Protein AF-A0A9W8HWM0-F1 (afdb_monomer_lite)

Radius of gyration: 29.14 Å; chains: 1; bounding box: 60×91×66 Å

pLDDT: mean 81.17, std 22.19, range [28.78, 98.25]

Foldseek 3Di:
DDDDDDDDDDDDDDDDDDDDDDDDDDDDDDDDDPPPPPDPPPDDDDPDLVSLCVPPVPDPVNVVVVLVVQLQDQPQEDCSVQLVVQVVQQPPDPVSPLAFQLWGDDDPDPDDDTDLNHDAHSLSSVVSNVQSLQQVQDDDDPPDPRLCCVQQEDECPDQDDLVDQKHKYFNDRNQTAIWMQGSRDIGGDDGGDCRSVVNLLVVQVSCCVPVVQDDDPDRCCDPSNNSCVVVVD

Organism: NCBI:txid2761395

Structure (mmCIF, N/CA/C/O backbone):
data_AF-A0A9W8HWM0-F1
#
_entry.id   AF-A0A9W8HWM0-F1
#
loop_
_atom_site.group_PDB
_atom_site.id
_atom_site.type_symbol
_atom_site.label_atom_id
_atom_site.label_alt_id
_atom_site.label_comp_id
_atom_site.label_asym_id
_atom_site.label_entity_id
_atom_site.label_seq_id
_atom_site.pdbx_PDB_ins_code
_atom_site.Cartn_x
_atom_site.Cartn_y
_atom_site.Cartn_z
_atom_site.occupancy
_atom_site.B_iso_or_equiv
_atom_site.auth_seq_id
_atom_site.auth_comp_id
_atom_site.auth_asym_id
_atom_site.auth_atom_id
_atom_site.pdbx_PDB_model_num
ATOM 1 N N . ALA A 1 1 ? 39.650 31.865 -40.581 1.00 37.38 1 ALA A N 1
ATOM 2 C CA . ALA A 1 1 ? 40.196 33.165 -40.160 1.00 37.38 1 ALA A CA 1
ATOM 3 C C . ALA A 1 1 ? 39.043 34.154 -40.033 1.00 37.38 1 ALA A C 1
ATOM 5 O O . ALA A 1 1 ? 38.271 34.252 -40.970 1.00 37.38 1 ALA A O 1
ATOM 6 N N . ALA A 1 2 ? 38.944 34.783 -38.858 1.00 34.03 2 ALA A N 1
ATOM 7 C CA . ALA A 1 2 ? 38.431 36.128 -38.571 1.00 34.03 2 ALA A CA 1
ATOM 8 C C . ALA A 1 2 ? 37.012 36.587 -39.015 1.00 34.03 2 ALA A C 1
ATOM 10 O O . ALA A 1 2 ? 36.767 36.848 -40.183 1.00 34.03 2 ALA A O 1
ATOM 11 N N . LEU A 1 3 ? 36.172 36.783 -37.983 1.00 32.78 3 LEU A N 1
ATOM 12 C CA . LEU A 1 3 ? 35.500 38.032 -37.553 1.00 32.78 3 LEU A CA 1
ATOM 13 C C . LEU A 1 3 ? 34.380 38.727 -38.377 1.00 32.78 3 LEU A C 1
ATOM 15 O O . LEU A 1 3 ? 34.574 39.181 -39.493 1.00 32.78 3 LEU A O 1
ATOM 19 N N . GLU A 1 4 ? 33.288 38.957 -37.621 1.00 33.97 4 GLU A N 1
ATOM 20 C CA . GLU A 1 4 ? 32.493 40.197 -37.441 1.00 33.97 4 GLU A CA 1
ATOM 21 C C . GLU A 1 4 ? 31.265 40.558 -38.314 1.00 33.97 4 GLU A C 1
ATOM 23 O O . GLU A 1 4 ? 31.394 40.885 -39.482 1.00 33.97 4 GLU A O 1
ATOM 28 N N . GLN A 1 5 ? 30.092 40.570 -37.630 1.00 34.59 5 GLN A N 1
ATOM 29 C CA . GLN A 1 5 ? 29.078 41.654 -37.455 1.00 34.59 5 GLN A CA 1
ATOM 30 C C . GLN A 1 5 ? 28.514 42.383 -38.716 1.00 34.59 5 GLN A C 1
ATOM 32 O O . GLN A 1 5 ? 29.249 42.694 -39.631 1.00 34.59 5 GLN A O 1
ATOM 37 N N . ALA A 1 6 ? 27.240 42.797 -38.868 1.00 35.09 6 ALA A N 1
ATOM 38 C CA . ALA A 1 6 ? 26.121 43.104 -37.964 1.00 35.09 6 ALA A CA 1
ATOM 39 C C . ALA A 1 6 ? 24.768 43.261 -38.738 1.00 35.09 6 ALA A C 1
ATOM 41 O O . ALA A 1 6 ? 24.788 43.667 -39.895 1.00 35.09 6 ALA A O 1
ATOM 42 N N . LYS A 1 7 ? 23.637 43.149 -37.998 1.00 34.31 7 LYS A N 1
ATOM 43 C CA . LYS A 1 7 ? 22.312 43.851 -38.120 1.00 34.31 7 LYS A CA 1
ATOM 44 C C . LYS A 1 7 ? 21.369 43.489 -39.304 1.00 34.31 7 LYS A C 1
ATOM 46 O O . LYS A 1 7 ? 21.811 43.353 -40.428 1.00 34.31 7 LYS A O 1
ATOM 51 N N . SER A 1 8 ? 20.036 43.354 -39.148 1.00 33.34 8 SER A N 1
ATOM 52 C CA . SER A 1 8 ? 19.068 44.131 -38.336 1.00 33.34 8 SER A CA 1
ATOM 53 C C . SER A 1 8 ? 17.659 43.482 -38.170 1.00 33.34 8 SER A C 1
ATOM 55 O O . SER A 1 8 ? 17.266 42.668 -38.997 1.00 33.34 8 SER A O 1
ATOM 57 N N . GLY A 1 9 ? 16.904 43.951 -37.148 1.00 28.81 9 GLY A N 1
ATOM 58 C CA . GLY A 1 9 ? 15.419 43.988 -37.004 1.00 28.81 9 GLY A CA 1
ATOM 59 C C . GLY A 1 9 ? 14.754 42.818 -36.244 1.00 28.81 9 GLY A C 1
ATOM 60 O O . GLY A 1 9 ? 15.036 41.678 -36.562 1.00 28.81 9 GLY A O 1
ATOM 61 N N . GLN A 1 10 ? 13.853 42.970 -35.255 1.00 32.41 10 GLN A N 1
ATOM 62 C CA . GLN A 1 10 ? 13.020 44.102 -34.811 1.00 32.41 10 GLN A CA 1
ATOM 63 C C . GLN A 1 10 ? 12.425 43.857 -33.387 1.00 32.41 10 GLN A C 1
ATOM 65 O O . GLN A 1 10 ? 12.160 42.712 -33.044 1.00 32.41 10 GLN A O 1
ATOM 70 N N . GLN A 1 11 ? 12.120 44.962 -32.671 1.00 32.44 11 GLN A N 1
ATOM 71 C CA . GLN A 1 11 ? 11.098 45.178 -31.601 1.00 32.44 11 GLN A CA 1
ATOM 72 C C . GLN A 1 11 ? 11.275 44.492 -30.221 1.00 32.44 11 GLN A C 1
ATOM 74 O O . GLN A 1 11 ? 11.540 43.307 -30.137 1.00 32.44 11 GLN A O 1
ATOM 79 N N . GLY A 1 12 ? 11.092 45.137 -29.061 1.00 29.75 12 GLY A N 1
ATOM 80 C CA . GLY A 1 12 ? 10.733 46.510 -28.687 1.00 29.75 12 GLY A CA 1
ATOM 81 C C . GLY A 1 12 ? 10.830 46.648 -27.152 1.00 29.75 12 GLY A C 1
ATOM 82 O O . GLY A 1 12 ? 10.481 45.721 -26.424 1.00 29.75 12 GLY A O 1
ATOM 83 N N . VAL A 1 13 ? 11.363 47.773 -26.664 1.00 31.77 13 VAL A N 1
ATOM 84 C CA . VAL A 1 13 ? 11.680 48.055 -25.250 1.00 31.77 13 VAL A CA 1
ATOM 85 C C . VAL A 1 13 ? 11.094 49.415 -24.847 1.00 31.77 13 VAL A C 1
ATOM 87 O O . VAL A 1 13 ? 11.235 50.380 -25.588 1.00 31.77 13 VAL A O 1
ATOM 90 N N . PHE A 1 14 ? 10.451 49.417 -23.673 1.00 31.42 14 PHE A N 1
ATOM 91 C CA . PHE A 1 14 ? 10.253 50.454 -22.639 1.00 31.42 14 PHE A CA 1
ATOM 92 C C . PHE A 1 14 ? 10.209 51.969 -22.935 1.00 31.42 14 PHE A C 1
ATOM 94 O O . PHE A 1 14 ? 11.092 52.551 -23.555 1.00 31.42 14 PHE A O 1
ATOM 101 N N . GLY A 1 15 ? 9.291 52.610 -22.196 1.00 28.78 15 GLY A N 1
ATOM 102 C CA . GLY A 1 15 ? 9.353 53.982 -21.667 1.00 28.78 15 GLY A CA 1
ATOM 103 C C . GLY A 1 15 ? 7.944 54.595 -21.537 1.00 28.78 15 GLY A C 1
ATOM 104 O O . GLY A 1 15 ? 7.117 54.335 -22.395 1.00 28.78 15 GLY A O 1
ATOM 105 N N . SER A 1 16 ? 7.553 55.423 -20.560 1.00 29.00 16 SER A N 1
ATOM 106 C CA . SER A 1 16 ? 8.215 55.989 -19.383 1.00 29.00 16 SER A CA 1
ATOM 107 C C . SER A 1 16 ? 7.256 56.971 -18.636 1.00 29.00 16 SER A C 1
ATOM 109 O O . SER A 1 16 ? 6.269 57.408 -19.219 1.00 29.00 16 SER A O 1
ATOM 111 N N . PHE A 1 17 ? 7.652 57.373 -17.415 1.00 30.61 17 PHE A N 1
ATOM 112 C CA . PHE A 1 17 ? 7.464 58.665 -16.696 1.00 30.61 17 PHE A CA 1
ATOM 113 C C . PHE A 1 17 ? 6.202 59.060 -15.885 1.00 30.61 17 PHE A C 1
ATOM 115 O O . PHE A 1 17 ? 5.078 59.050 -16.370 1.00 30.61 17 PHE A O 1
ATOM 122 N N . GLY A 1 18 ? 6.499 59.630 -14.693 1.00 28.95 18 GLY A N 1
ATOM 123 C CA . GLY A 1 18 ? 5.784 60.736 -14.009 1.00 28.95 18 GLY A CA 1
ATOM 124 C C . GLY A 1 18 ? 5.291 60.389 -12.589 1.00 28.95 18 GLY A C 1
ATOM 125 O O . GLY A 1 18 ? 4.320 59.660 -12.482 1.00 28.95 18 GLY A O 1
ATOM 126 N N . ASN A 1 19 ? 5.959 60.684 -11.459 1.00 32.12 19 ASN A N 1
ATOM 127 C CA . ASN A 1 19 ? 6.419 61.933 -10.800 1.00 32.12 19 ASN A CA 1
ATOM 128 C C . ASN A 1 19 ? 5.369 62.644 -9.907 1.00 32.12 19 ASN A C 1
ATOM 130 O O . ASN A 1 19 ? 4.320 63.040 -10.402 1.00 32.12 19 ASN A O 1
ATOM 134 N N . THR A 1 20 ? 5.707 62.847 -8.619 1.00 32.62 20 THR A N 1
ATOM 135 C CA . THR A 1 20 ? 5.326 63.920 -7.642 1.00 32.62 20 THR A CA 1
ATOM 136 C C . THR A 1 20 ? 5.708 63.422 -6.229 1.00 32.62 20 THR A C 1
ATOM 138 O O . THR A 1 20 ? 5.493 62.251 -5.948 1.00 32.62 20 THR A O 1
ATOM 141 N N . GLY A 1 21 ? 6.281 64.132 -5.248 1.00 30.64 21 GLY A N 1
ATOM 142 C CA . GLY A 1 21 ? 6.750 65.505 -4.978 1.00 30.64 21 GLY A CA 1
ATOM 143 C C . GLY A 1 21 ? 6.967 65.581 -3.437 1.00 30.64 21 GLY A C 1
ATOM 144 O O . GLY A 1 21 ? 6.114 65.103 -2.705 1.00 30.64 21 GLY A O 1
ATOM 145 N N . PHE A 1 22 ? 8.185 65.822 -2.929 1.00 30.11 22 PHE A N 1
ATOM 146 C CA . PHE A 1 22 ? 8.734 67.065 -2.328 1.00 30.11 22 PHE A CA 1
ATOM 147 C C . PHE A 1 22 ? 8.434 67.367 -0.827 1.00 30.11 22 PHE A C 1
ATOM 149 O O . PHE A 1 22 ? 7.282 67.396 -0.415 1.00 30.11 22 PHE A O 1
ATOM 156 N N . GLY A 1 23 ? 9.501 67.712 -0.069 1.00 30.06 23 GLY A N 1
ATOM 157 C CA . GLY A 1 23 ? 9.531 68.353 1.275 1.00 30.06 23 GLY A CA 1
ATOM 158 C C . GLY A 1 23 ? 10.056 67.431 2.397 1.00 30.06 23 GLY A C 1
ATOM 159 O O . GLY A 1 23 ? 9.501 66.364 2.589 1.00 30.06 23 GLY A O 1
ATOM 160 N N . GLY A 1 24 ? 11.116 67.669 3.185 1.00 32.62 24 GLY A N 1
ATOM 161 C CA . GLY A 1 24 ? 11.879 68.865 3.561 1.00 32.62 24 GLY A CA 1
ATOM 162 C C . GLY A 1 24 ? 11.768 69.084 5.085 1.00 32.62 24 GLY A C 1
ATOM 163 O O . GLY A 1 24 ? 10.702 69.484 5.534 1.00 32.62 24 GLY A O 1
ATOM 164 N N . GLY A 1 25 ? 12.826 68.845 5.881 1.00 32.09 25 GLY A N 1
ATOM 165 C CA . GLY A 1 25 ? 12.860 69.265 7.298 1.00 32.09 25 GLY A CA 1
ATOM 166 C C . GLY A 1 25 ? 13.833 68.515 8.223 1.00 32.09 25 GLY A C 1
ATOM 167 O O . GLY A 1 25 ? 13.565 67.391 8.632 1.00 32.09 25 GLY A O 1
ATOM 168 N N . PHE A 1 26 ? 14.934 69.173 8.601 1.00 41.09 26 PHE A N 1
ATOM 169 C CA . PHE A 1 26 ? 15.742 68.859 9.789 1.00 41.09 26 PHE A CA 1
ATOM 170 C C . PHE A 1 26 ? 15.014 69.352 11.054 1.00 41.09 26 PHE A C 1
ATOM 172 O O . PHE A 1 26 ? 14.495 70.467 11.053 1.00 41.09 26 PHE A O 1
ATOM 179 N N . GLY A 1 27 ? 15.039 68.581 12.146 1.00 36.69 27 GLY A N 1
ATOM 180 C CA . GLY A 1 27 ? 14.543 69.035 13.449 1.00 36.69 27 GLY A CA 1
ATOM 181 C C . GLY A 1 27 ? 14.779 68.026 14.574 1.00 36.69 27 GLY A C 1
ATOM 182 O O . GLY A 1 27 ? 14.098 67.013 14.671 1.00 36.69 27 GLY A O 1
ATOM 183 N N . THR A 1 28 ? 15.744 68.317 15.442 1.00 43.62 28 THR A N 1
ATOM 184 C CA . THR A 1 28 ? 15.907 67.715 16.773 1.00 43.62 28 THR A CA 1
ATOM 185 C C . THR A 1 28 ? 14.828 68.239 17.723 1.00 43.62 28 THR A C 1
ATOM 187 O O . THR A 1 28 ? 14.725 69.456 17.853 1.00 43.62 28 THR A O 1
ATOM 190 N N . SER A 1 29 ? 14.099 67.383 18.449 1.00 36.31 29 SER A N 1
ATOM 191 C CA . SER A 1 29 ? 13.617 67.699 19.808 1.00 36.31 29 SER A CA 1
ATOM 192 C C . SER A 1 29 ? 13.005 66.484 20.515 1.00 36.31 29 SER A C 1
ATOM 194 O O . SER A 1 29 ? 12.453 65.581 19.896 1.00 36.31 29 SER A O 1
ATOM 196 N N . MET A 1 30 ? 13.158 66.510 21.835 1.00 38.41 30 MET A N 1
ATOM 197 C CA . MET A 1 30 ? 12.840 65.529 22.862 1.00 38.41 30 MET A CA 1
ATOM 198 C C . MET A 1 30 ? 11.358 65.152 23.008 1.00 38.41 30 MET A C 1
ATOM 200 O O . MET A 1 30 ? 10.469 65.967 22.796 1.00 38.41 30 MET A O 1
ATOM 204 N N . GLY A 1 31 ? 11.151 63.976 23.614 1.00 43.28 31 GLY A N 1
ATOM 205 C CA . GLY A 1 31 ? 10.140 63.808 24.662 1.00 43.28 31 GLY A CA 1
ATOM 206 C C . GLY A 1 31 ? 8.777 63.316 24.191 1.00 43.28 31 GLY A C 1
ATOM 207 O O . GLY A 1 31 ? 7.859 64.101 23.994 1.00 43.28 31 GLY A O 1
ATOM 208 N N . GLY A 1 32 ? 8.616 61.995 24.107 1.00 37.97 32 GLY A N 1
ATOM 209 C CA . GLY A 1 32 ? 7.317 61.358 23.915 1.00 37.97 32 GLY A CA 1
ATOM 210 C C . GLY A 1 32 ? 7.326 59.956 24.504 1.00 37.97 32 GLY A C 1
ATOM 211 O O . GLY A 1 32 ? 8.020 59.073 24.017 1.00 37.97 32 GLY A O 1
ATOM 212 N N . THR A 1 33 ? 6.590 59.786 25.593 1.00 42.91 33 THR A N 1
ATOM 213 C CA . THR A 1 33 ? 6.293 58.539 26.307 1.00 42.91 33 THR A CA 1
ATOM 214 C C . THR A 1 33 ? 6.082 57.334 25.386 1.00 42.91 33 THR A C 1
ATOM 216 O O . THR A 1 33 ? 5.149 57.312 24.585 1.00 42.91 33 THR A O 1
ATOM 219 N N . ASN A 1 34 ? 6.911 56.299 25.564 1.00 41.78 34 ASN A N 1
ATOM 220 C CA . ASN A 1 34 ? 6.729 54.979 24.961 1.00 41.78 34 ASN A CA 1
ATOM 221 C C . ASN A 1 34 ? 5.503 54.298 25.585 1.00 41.78 34 ASN A C 1
ATOM 223 O O . ASN A 1 34 ? 5.594 53.627 26.612 1.00 41.78 34 ASN A O 1
ATOM 227 N N . VAL A 1 35 ? 4.344 54.470 24.956 1.00 48.09 35 VAL A N 1
ATOM 228 C CA . VAL A 1 35 ? 3.188 53.607 25.193 1.00 48.09 35 VAL A CA 1
ATOM 229 C C . VAL A 1 35 ? 3.428 52.348 24.360 1.00 48.09 35 VAL A C 1
ATOM 231 O O . VAL A 1 35 ? 3.297 52.378 23.136 1.00 48.09 35 VAL A O 1
ATOM 234 N N . LEU A 1 36 ? 3.857 51.258 25.007 1.00 47.31 36 LEU A N 1
ATOM 235 C CA . LEU A 1 36 ? 4.006 49.943 24.376 1.00 47.31 36 LEU A CA 1
ATOM 236 C C . LEU A 1 36 ? 2.637 49.442 23.897 1.00 47.31 36 LEU A C 1
ATOM 238 O O . LEU A 1 36 ? 1.940 48.705 24.594 1.00 47.31 36 LEU A O 1
ATOM 242 N N . SER A 1 37 ? 2.267 49.820 22.679 1.00 52.12 37 SER A N 1
ATOM 243 C CA . SER A 1 37 ? 1.249 49.126 21.905 1.00 52.12 37 SER A CA 1
ATOM 244 C C . SER A 1 37 ? 1.840 47.788 21.457 1.00 52.12 37 SER A C 1
ATOM 246 O O . SER A 1 37 ? 2.541 47.686 20.454 1.00 52.12 37 SER A O 1
ATOM 248 N N . HIS A 1 38 ? 1.593 46.736 22.239 1.00 51.34 38 HIS A N 1
ATOM 249 C CA . HIS A 1 38 ? 1.779 45.372 21.758 1.00 51.34 38 HIS A CA 1
ATOM 250 C C . HIS A 1 38 ? 0.723 45.119 20.680 1.00 51.34 38 HIS A C 1
ATOM 252 O O . HIS A 1 38 ? -0.408 44.737 20.980 1.00 51.34 38 HIS A O 1
ATOM 258 N N . ALA A 1 39 ? 1.078 45.362 19.419 1.00 49.97 39 ALA A N 1
ATOM 259 C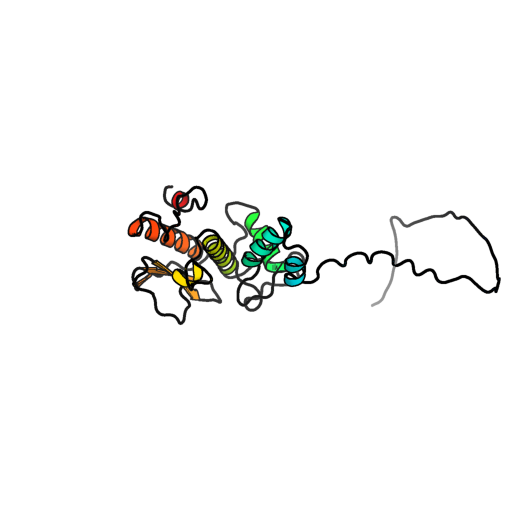 CA . ALA A 1 39 ? 0.333 44.798 18.306 1.00 49.97 39 ALA A CA 1
ATOM 260 C C . ALA A 1 39 ? 0.302 43.267 18.487 1.00 49.97 39 ALA A C 1
ATOM 262 O O . ALA A 1 39 ? 1.345 42.683 18.803 1.00 49.97 39 ALA A O 1
ATOM 263 N N . PRO A 1 40 ? -0.852 42.593 18.327 1.00 47.88 40 PRO A N 1
ATOM 264 C CA . PRO A 1 40 ? -0.886 41.140 18.370 1.00 47.88 40 PRO A CA 1
ATOM 265 C C . PRO A 1 40 ? 0.027 40.621 17.258 1.00 47.88 40 PRO A C 1
ATOM 267 O O . PRO A 1 40 ? -0.189 40.913 16.081 1.00 47.88 40 PRO A O 1
ATOM 270 N N . ALA A 1 41 ? 1.083 39.900 17.640 1.00 56.62 41 ALA A N 1
ATOM 271 C CA . ALA A 1 41 ? 2.001 39.294 16.691 1.00 56.62 41 ALA A CA 1
ATOM 272 C C . ALA A 1 41 ? 1.189 38.443 15.705 1.00 56.62 41 ALA A C 1
ATOM 274 O O . ALA A 1 41 ? 0.443 37.552 16.121 1.00 56.62 41 ALA A O 1
ATOM 275 N N . ALA A 1 42 ? 1.309 38.739 14.408 1.00 60.94 42 ALA A N 1
ATOM 276 C CA . ALA A 1 42 ? 0.727 37.915 13.359 1.00 60.94 42 ALA A CA 1
ATOM 277 C C . ALA A 1 42 ? 1.190 36.469 13.585 1.00 60.94 42 ALA A C 1
ATOM 279 O O . ALA A 1 42 ? 2.390 36.188 13.588 1.00 60.94 42 ALA A O 1
ATOM 280 N N . GLN A 1 43 ? 0.245 35.572 13.870 1.00 64.38 43 GLN A N 1
ATOM 281 C CA . GLN A 1 43 ? 0.556 34.189 14.218 1.00 64.38 43 GLN A CA 1
ATOM 282 C C . GLN A 1 43 ? 1.293 33.534 13.046 1.00 64.38 43 GLN A C 1
ATOM 284 O O . GLN A 1 43 ? 0.752 33.420 11.946 1.00 64.38 43 GLN A O 1
ATOM 289 N N . ALA A 1 44 ? 2.544 33.133 13.278 1.00 77.00 44 ALA A N 1
ATOM 290 C CA . ALA A 1 44 ? 3.370 32.503 12.260 1.00 77.00 44 ALA A CA 1
ATOM 291 C C . ALA A 1 44 ? 2.730 31.189 11.781 1.00 77.00 44 ALA A C 1
ATOM 293 O O . ALA A 1 44 ? 2.252 30.384 12.587 1.00 77.00 44 ALA A O 1
ATOM 294 N N . VAL A 1 45 ? 2.745 30.972 10.462 1.00 84.38 45 VAL A N 1
ATOM 295 C CA . VAL A 1 45 ? 2.284 29.729 9.829 1.00 84.38 45 VAL A CA 1
ATOM 296 C C . VAL A 1 45 ? 3.039 28.540 10.446 1.00 84.38 45 VAL A C 1
ATOM 298 O O . VAL A 1 45 ? 4.267 28.624 10.559 1.00 84.38 45 VAL A O 1
ATOM 301 N N . PRO A 1 46 ? 2.359 27.442 10.837 1.00 85.56 46 PRO A N 1
ATOM 302 C CA . PRO A 1 46 ? 3.019 26.262 11.390 1.00 85.56 46 PRO A CA 1
ATOM 303 C C . PRO A 1 46 ? 4.104 25.722 10.463 1.00 85.56 46 PRO A C 1
ATOM 305 O O . PRO A 1 46 ? 3.860 25.523 9.274 1.00 85.56 46 PRO A O 1
ATOM 308 N N . GLN A 1 47 ? 5.282 25.445 11.014 1.00 87.56 47 GLN A N 1
ATOM 309 C CA . GLN A 1 47 ? 6.429 24.931 10.264 1.00 87.56 47 GLN A CA 1
ATOM 310 C C . GLN A 1 47 ? 6.487 23.400 10.278 1.00 87.56 47 GLN A C 1
ATOM 312 O O . GLN A 1 47 ? 7.117 22.787 9.418 1.00 87.56 47 GLN A O 1
ATOM 317 N N . THR A 1 48 ? 5.813 22.761 11.240 1.00 90.81 48 THR A N 1
ATOM 318 C CA . THR A 1 48 ? 5.803 21.299 11.384 1.00 90.81 48 THR A CA 1
ATOM 319 C C . THR A 1 48 ? 4.390 20.732 11.491 1.00 90.81 48 THR A C 1
ATOM 321 O O . THR A 1 48 ? 3.450 21.404 11.919 1.00 90.81 48 THR A O 1
ATOM 324 N N . LEU A 1 49 ? 4.237 19.448 11.151 1.00 87.75 49 LEU A N 1
ATOM 325 C CA . LEU A 1 49 ? 2.976 18.722 11.345 1.00 87.75 49 LEU A CA 1
ATOM 326 C C . LEU A 1 49 ? 2.579 18.634 12.824 1.00 87.75 49 LEU A C 1
ATOM 328 O O . LEU A 1 49 ? 1.396 18.704 13.137 1.00 87.75 49 LEU A O 1
ATOM 332 N N . ALA A 1 50 ? 3.553 18.515 13.730 1.00 91.44 50 ALA A N 1
ATOM 333 C CA . ALA A 1 50 ? 3.306 18.467 15.171 1.00 91.44 50 ALA A CA 1
ATOM 334 C C . ALA A 1 50 ? 2.775 19.805 15.708 1.00 91.44 50 ALA A C 1
ATOM 336 O O . ALA A 1 50 ? 1.849 19.839 16.520 1.00 91.44 50 ALA A O 1
ATOM 337 N N . GLU A 1 51 ? 3.327 20.914 15.217 1.00 92.19 51 GLU A N 1
ATOM 338 C CA . GLU A 1 51 ? 2.864 22.263 15.538 1.00 92.19 51 GLU A CA 1
ATOM 339 C C . GLU A 1 51 ? 1.461 22.514 14.980 1.00 92.19 51 GLU A C 1
ATOM 341 O O . GLU A 1 51 ? 0.602 23.020 15.700 1.00 92.19 51 GLU A O 1
ATOM 346 N N . LEU A 1 52 ? 1.200 22.091 13.737 1.00 91.25 52 LEU A N 1
ATOM 347 C CA . LEU A 1 52 ? -0.130 22.154 13.134 1.00 91.25 52 LEU A CA 1
ATOM 348 C C . LEU A 1 52 ? -1.148 21.350 13.957 1.00 91.25 52 LEU A C 1
ATOM 350 O O . LEU A 1 52 ? -2.210 21.870 14.297 1.00 91.25 52 LEU A O 1
ATOM 354 N N . ALA A 1 53 ? -0.804 20.111 14.316 1.00 91.75 53 ALA A N 1
ATOM 355 C CA . ALA A 1 53 ? -1.660 19.230 15.101 1.00 91.75 53 ALA A CA 1
ATOM 356 C C . ALA A 1 53 ? -1.959 19.810 16.487 1.00 91.75 53 ALA A C 1
ATOM 358 O O . ALA A 1 53 ? -3.105 19.777 16.914 1.00 91.75 53 ALA A O 1
ATOM 359 N N . THR A 1 54 ? -0.960 20.378 17.165 1.00 92.00 54 THR A N 1
ATOM 360 C CA . THR A 1 54 ? -1.132 20.964 18.502 1.00 92.00 54 THR A CA 1
ATOM 361 C C . THR A 1 54 ? -1.951 22.254 18.457 1.00 92.00 54 THR A C 1
ATOM 363 O O . THR A 1 54 ? -2.883 22.420 19.239 1.00 92.00 54 THR A O 1
ATOM 366 N N . ARG A 1 55 ? -1.630 23.175 17.539 1.00 92.06 55 ARG A N 1
ATOM 367 C CA . ARG A 1 55 ? -2.262 24.505 17.494 1.00 92.06 55 ARG A CA 1
ATOM 368 C C . ARG A 1 55 ? -3.666 24.490 16.905 1.00 92.06 55 ARG A C 1
ATOM 370 O O . ARG A 1 55 ? -4.492 25.308 17.291 1.00 92.06 55 ARG A O 1
ATOM 377 N N . TYR A 1 56 ? -3.937 23.569 15.984 1.00 91.81 56 TYR A N 1
ATOM 378 C CA . TYR A 1 56 ? -5.176 23.547 15.209 1.00 91.81 56 TYR A CA 1
ATOM 379 C C . TYR A 1 56 ? -5.901 22.198 15.293 1.00 91.81 56 TYR A C 1
ATOM 381 O O . TYR A 1 56 ? -6.629 21.839 14.368 1.00 91.81 56 TYR A O 1
ATOM 389 N N . ALA A 1 57 ? -5.741 21.456 16.397 1.00 89.31 57 ALA A N 1
ATOM 390 C CA . ALA A 1 57 ? -6.332 20.126 16.613 1.00 89.31 57 ALA A CA 1
ATOM 391 C C . ALA A 1 57 ? -7.853 20.065 16.362 1.00 89.31 57 ALA A C 1
ATOM 393 O O . ALA A 1 57 ? -8.386 19.047 15.913 1.00 89.31 57 ALA A O 1
ATOM 394 N N . GLY A 1 58 ? -8.558 21.156 16.678 1.00 90.62 58 GLY A N 1
ATOM 395 C CA . GLY A 1 58 ? -10.010 21.256 16.542 1.00 90.62 58 GLY A CA 1
ATOM 396 C C . GLY A 1 58 ? -10.501 21.424 15.102 1.00 90.62 58 GLY A C 1
ATOM 397 O O . GLY A 1 58 ? -11.665 21.136 14.833 1.00 90.62 58 GLY A O 1
ATOM 398 N N . LEU A 1 59 ? -9.639 21.855 14.174 1.00 93.75 59 LEU A N 1
ATOM 399 C CA . LEU A 1 59 ? -10.045 22.132 12.797 1.00 93.75 59 LEU A CA 1
ATOM 400 C C . LEU A 1 59 ? -10.174 20.831 11.980 1.00 93.75 59 LEU A C 1
ATOM 402 O O . LEU A 1 59 ? -9.242 20.017 11.983 1.00 93.75 59 LEU A O 1
ATOM 406 N N . PRO A 1 60 ? -11.279 20.629 11.234 1.00 94.12 60 PRO A N 1
ATOM 407 C CA . PRO A 1 60 ? -11.446 19.470 10.352 1.00 94.12 60 PRO A CA 1
ATOM 408 C C . PRO A 1 60 ? -10.299 19.306 9.347 1.00 94.12 60 PRO A C 1
ATOM 410 O O . PRO A 1 60 ? -9.807 18.198 9.147 1.00 94.12 60 PRO A O 1
ATOM 413 N N . GLN A 1 61 ? -9.808 20.418 8.797 1.00 91.81 61 GLN A N 1
ATOM 414 C CA . GLN A 1 61 ? -8.711 20.451 7.829 1.00 91.81 61 GLN A CA 1
ATOM 415 C C . GLN A 1 61 ? -7.409 19.910 8.427 1.00 91.81 61 GLN A C 1
ATOM 417 O O . GLN A 1 61 ? -6.652 19.226 7.744 1.00 91.81 61 GLN A O 1
ATOM 422 N N . THR A 1 62 ? -7.147 20.170 9.712 1.00 93.62 62 THR A N 1
ATOM 423 C CA . THR A 1 62 ? -5.987 19.602 10.409 1.00 93.62 62 THR A CA 1
ATOM 424 C C . THR A 1 62 ? -6.117 18.089 10.496 1.00 93.62 62 THR A C 1
ATOM 426 O O . THR A 1 62 ? -5.172 17.375 10.176 1.00 93.62 62 THR A O 1
ATOM 429 N N . LYS A 1 63 ? -7.293 17.574 10.870 1.00 91.62 63 LYS A N 1
ATOM 430 C CA . LYS A 1 63 ? -7.531 16.125 10.964 1.00 91.62 63 LYS A CA 1
ATOM 431 C C . LYS A 1 63 ? -7.361 15.438 9.609 1.00 91.62 63 LYS A C 1
ATOM 433 O O . LYS A 1 63 ? -6.666 14.427 9.523 1.00 91.62 63 LYS A O 1
ATOM 438 N N . GLU A 1 64 ? -7.928 16.018 8.556 1.00 92.31 64 GLU A N 1
ATOM 439 C CA . GLU A 1 64 ? -7.786 15.529 7.184 1.00 92.31 64 GLU A CA 1
ATOM 440 C C . GLU A 1 64 ? -6.321 15.549 6.732 1.00 92.31 64 GLU A C 1
ATOM 442 O O . GLU A 1 64 ? -5.792 14.546 6.256 1.00 92.31 64 GLU A O 1
ATOM 447 N N . ARG A 1 65 ? -5.614 16.656 6.982 1.00 92.69 65 ARG A N 1
ATOM 448 C CA . ARG A 1 65 ? -4.186 16.786 6.689 1.00 92.69 65 ARG A CA 1
ATOM 449 C C . ARG A 1 65 ? -3.358 15.695 7.368 1.00 92.69 65 ARG A C 1
ATOM 451 O O . ARG A 1 65 ? -2.476 15.129 6.721 1.00 92.69 65 ARG A O 1
ATOM 458 N N . MET A 1 66 ? -3.635 15.400 8.639 1.00 92.44 66 MET A N 1
ATOM 459 C CA . MET A 1 66 ? -2.954 14.347 9.400 1.00 92.44 66 MET A CA 1
ATOM 460 C C . MET A 1 66 ? -3.270 12.946 8.859 1.00 92.44 66 MET A C 1
ATOM 462 O O . MET A 1 66 ? -2.390 12.087 8.846 1.00 92.44 66 MET A O 1
ATOM 466 N N . ALA A 1 67 ? -4.497 12.706 8.388 1.00 91.62 67 ALA A N 1
ATOM 467 C CA . ALA A 1 67 ? -4.863 11.450 7.737 1.00 91.62 67 ALA A CA 1
ATOM 468 C C . ALA A 1 67 ? -4.135 11.274 6.394 1.00 91.62 67 ALA A C 1
ATOM 470 O O . ALA A 1 67 ? -3.563 10.212 6.143 1.00 91.62 67 ALA A O 1
ATOM 471 N N . LEU A 1 68 ? -4.079 12.329 5.574 1.00 94.25 68 LEU A N 1
ATOM 472 C CA . LEU A 1 68 ? -3.374 12.335 4.289 1.00 94.25 68 LEU A CA 1
ATOM 473 C C . LEU A 1 68 ? -1.873 12.082 4.441 1.00 94.25 68 LEU A C 1
ATOM 475 O O . LEU A 1 68 ? -1.278 11.401 3.613 1.00 94.25 68 LEU A O 1
ATOM 479 N N . GLU A 1 69 ? -1.245 12.582 5.507 1.00 94.62 69 GLU A N 1
ATOM 480 C CA . GLU A 1 69 ? 0.185 12.349 5.736 1.00 94.62 69 GLU A CA 1
ATOM 481 C C . GLU A 1 69 ? 0.557 10.875 5.855 1.00 94.62 69 GLU A C 1
ATOM 483 O O . GLU A 1 69 ? 1.638 10.499 5.413 1.00 94.62 69 GLU A O 1
ATOM 488 N N . LYS A 1 70 ? -0.346 10.025 6.348 1.00 94.50 70 LYS A N 1
ATOM 489 C CA . LYS A 1 70 ? -0.107 8.576 6.403 1.00 94.50 70 LYS A CA 1
ATOM 490 C C . LYS A 1 70 ? 0.086 7.978 5.003 1.00 94.50 70 LYS A C 1
ATOM 492 O O . LYS A 1 70 ? 0.924 7.106 4.818 1.00 94.50 70 LYS A O 1
ATOM 497 N N . TYR A 1 71 ? -0.635 8.489 4.004 1.00 96.50 71 TYR A N 1
ATOM 498 C CA . TYR A 1 71 ? -0.492 8.060 2.608 1.00 96.50 71 TYR A CA 1
ATOM 499 C C . TYR A 1 71 ? 0.788 8.593 1.958 1.00 96.50 71 TYR A C 1
ATOM 501 O O . TYR A 1 71 ? 1.344 7.952 1.072 1.00 96.50 71 TYR A O 1
ATOM 509 N N . LEU A 1 72 ? 1.256 9.768 2.387 1.00 96.38 72 LEU A N 1
ATOM 510 C CA . LEU A 1 72 ? 2.412 10.447 1.793 1.00 96.38 72 LEU A CA 1
ATOM 511 C C . LEU A 1 72 ? 3.753 10.052 2.430 1.00 96.38 72 LEU A C 1
ATOM 513 O O . LEU A 1 72 ? 4.803 10.411 1.898 1.00 96.38 72 LEU A O 1
ATOM 517 N N . GLN A 1 73 ? 3.725 9.340 3.556 1.00 94.50 73 GLN A N 1
ATOM 518 C CA . GLN A 1 73 ? 4.905 8.872 4.279 1.00 94.50 73 GLN A CA 1
ATOM 519 C C . GLN A 1 73 ? 5.120 7.381 4.028 1.00 94.50 73 GLN A C 1
ATOM 521 O O . GLN A 1 73 ? 4.555 6.533 4.715 1.00 94.50 73 GLN A O 1
ATOM 526 N N . ILE A 1 74 ? 5.961 7.070 3.042 1.00 95.00 74 ILE A N 1
ATOM 527 C CA . ILE A 1 74 ? 6.331 5.689 2.722 1.00 95.00 74 ILE A CA 1
ATOM 528 C C . ILE A 1 74 ? 7.580 5.320 3.529 1.00 95.00 74 ILE A C 1
ATOM 530 O O . ILE A 1 74 ? 8.596 6.011 3.405 1.00 95.00 74 ILE A O 1
ATOM 534 N N . PRO A 1 75 ? 7.548 4.249 4.346 1.00 91.75 75 PRO A N 1
ATOM 535 C CA . PRO A 1 75 ? 8.705 3.829 5.128 1.00 91.75 75 PRO A CA 1
ATOM 536 C C . PRO A 1 75 ? 9.957 3.644 4.262 1.00 91.75 75 PRO A C 1
ATOM 538 O O . PRO A 1 75 ? 9.926 2.962 3.240 1.00 91.75 75 PRO A O 1
ATOM 541 N N . GLY A 1 76 ? 11.067 4.252 4.687 1.00 91.69 76 GLY A N 1
ATOM 542 C CA . GLY A 1 76 ? 12.342 4.212 3.965 1.00 91.69 76 GLY A CA 1
ATOM 543 C C . GLY A 1 76 ? 12.531 5.305 2.909 1.00 91.69 76 GLY A C 1
ATOM 544 O O . GLY A 1 76 ? 13.618 5.385 2.346 1.00 91.69 76 GLY A O 1
ATOM 545 N N . TYR A 1 77 ? 11.537 6.170 2.672 1.00 92.88 77 TYR A N 1
ATOM 546 C CA . TYR A 1 77 ? 11.625 7.249 1.686 1.00 92.88 77 TYR A CA 1
ATOM 547 C C . TYR A 1 77 ? 11.298 8.622 2.286 1.00 92.88 77 TYR A C 1
ATOM 549 O O . TYR A 1 77 ? 10.293 8.799 2.972 1.00 92.88 77 TYR A O 1
ATOM 557 N N . SER A 1 78 ? 12.114 9.624 1.947 1.00 91.81 78 SER A N 1
ATOM 558 C CA . SER A 1 78 ? 11.979 11.015 2.417 1.00 91.81 78 SER A CA 1
ATOM 559 C C . SER A 1 78 ? 11.693 11.989 1.264 1.00 91.81 78 SER A C 1
ATOM 561 O O . SER A 1 78 ? 12.226 13.093 1.215 1.00 91.81 78 SER A O 1
ATOM 563 N N . CYS A 1 79 ? 10.854 11.584 0.306 1.00 92.12 79 CYS A N 1
ATOM 564 C CA . CYS A 1 79 ? 10.629 12.292 -0.962 1.00 92.12 79 CYS A CA 1
ATOM 565 C C . CYS A 1 79 ? 9.161 12.726 -1.159 1.00 92.12 79 CYS A C 1
ATOM 567 O O . CYS A 1 79 ? 8.545 12.504 -2.202 1.00 92.12 79 CYS A O 1
ATOM 569 N N . ARG A 1 80 ? 8.573 13.396 -0.159 1.00 92.81 80 ARG A N 1
ATOM 570 C CA . ARG A 1 80 ? 7.144 13.779 -0.153 1.00 92.81 80 ARG A CA 1
ATOM 571 C C . ARG A 1 80 ? 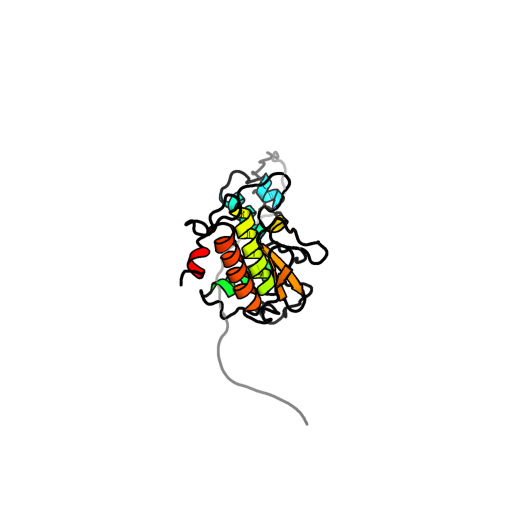6.682 14.511 -1.423 1.00 92.81 80 ARG A C 1
ATOM 573 O O . ARG A 1 80 ? 5.602 14.221 -1.932 1.00 92.81 80 ARG A O 1
ATOM 580 N N . LYS A 1 81 ? 7.474 15.461 -1.941 1.00 91.38 81 LYS A N 1
ATOM 581 C CA . LYS A 1 81 ? 7.132 16.229 -3.158 1.00 91.38 81 LYS A CA 1
ATOM 582 C C . LYS A 1 81 ? 6.967 15.310 -4.372 1.00 91.38 81 LYS A C 1
ATOM 584 O O . LYS A 1 81 ? 5.996 15.451 -5.111 1.00 91.38 81 LYS A O 1
ATOM 589 N N . TYR A 1 82 ? 7.885 14.358 -4.527 1.00 92.94 82 TYR A N 1
ATOM 590 C CA . TYR A 1 82 ? 7.821 13.338 -5.566 1.00 92.94 82 TYR A CA 1
ATOM 591 C C . TYR A 1 82 ? 6.575 12.460 -5.396 1.00 92.94 82 TYR A C 1
ATOM 593 O O . TYR A 1 82 ? 5.822 12.292 -6.350 1.00 92.94 82 TYR A O 1
ATOM 601 N N . ILE A 1 83 ? 6.290 11.980 -4.179 1.00 95.06 83 ILE A N 1
ATOM 602 C CA . ILE A 1 83 ? 5.112 11.137 -3.904 1.00 95.06 83 ILE A CA 1
ATOM 603 C C . ILE A 1 83 ? 3.816 11.855 -4.301 1.00 95.06 83 ILE A C 1
ATOM 605 O O . ILE A 1 83 ? 3.012 11.297 -5.042 1.00 95.06 83 ILE A O 1
ATOM 609 N N . VAL A 1 84 ? 3.636 13.114 -3.883 1.00 94.75 84 VAL A N 1
ATOM 610 C CA . VAL A 1 84 ? 2.454 13.919 -4.248 1.00 94.75 84 VAL A CA 1
ATOM 611 C C . VAL A 1 84 ? 2.322 14.051 -5.766 1.00 94.75 84 VAL A C 1
ATOM 613 O O . VAL A 1 84 ? 1.242 13.850 -6.321 1.00 94.75 84 VAL A O 1
ATOM 616 N N . GLN A 1 85 ? 3.418 14.361 -6.456 1.00 93.50 85 GLN A N 1
ATOM 617 C CA . GLN A 1 85 ? 3.410 14.501 -7.909 1.00 93.50 85 GLN A CA 1
ATOM 618 C C . GLN A 1 85 ? 3.093 13.172 -8.613 1.00 93.50 85 GLN A C 1
ATOM 620 O O . GLN A 1 85 ? 2.323 13.165 -9.576 1.00 93.50 85 GLN A O 1
ATOM 625 N N . ARG A 1 86 ? 3.632 12.043 -8.136 1.00 93.81 86 ARG A N 1
ATOM 626 C CA . ARG A 1 86 ? 3.324 10.715 -8.682 1.00 93.81 86 ARG A CA 1
ATOM 627 C C . ARG A 1 86 ? 1.869 10.337 -8.474 1.00 93.81 86 ARG A C 1
ATOM 629 O O . ARG A 1 86 ? 1.235 9.947 -9.447 1.00 93.81 86 ARG A O 1
ATOM 636 N N . VAL A 1 87 ? 1.319 10.526 -7.274 1.00 95.12 87 VAL A N 1
ATOM 637 C CA . VAL A 1 87 ? -0.110 10.289 -7.004 1.00 95.12 87 VAL A CA 1
ATOM 638 C C . VAL A 1 87 ? -0.976 11.101 -7.964 1.00 95.12 87 VAL A C 1
ATOM 640 O O . VAL A 1 87 ? -1.829 10.531 -8.638 1.00 95.12 87 VAL A O 1
ATOM 643 N N . ASN A 1 88 ? -0.694 12.398 -8.117 1.00 93.88 88 ASN A N 1
ATOM 644 C CA . ASN A 1 88 ? -1.425 13.253 -9.054 1.00 93.88 88 ASN A CA 1
ATOM 645 C C . ASN A 1 88 ? -1.292 12.788 -10.508 1.00 93.88 88 ASN A C 1
ATOM 647 O O . ASN A 1 88 ? -2.260 12.862 -11.253 1.00 93.88 88 ASN A O 1
ATOM 651 N N . THR A 1 89 ? -0.114 12.308 -10.918 1.00 93.25 89 THR A N 1
ATOM 652 C CA . THR A 1 89 ? 0.121 11.810 -12.284 1.00 93.25 89 THR A CA 1
ATOM 653 C C . THR A 1 89 ? -0.642 10.513 -12.546 1.00 93.25 89 THR A C 1
ATOM 655 O O . THR A 1 89 ? -1.277 10.366 -13.586 1.00 93.25 89 THR A O 1
ATOM 658 N N . LEU A 1 90 ? -0.599 9.572 -11.603 1.00 94.19 90 LEU A N 1
ATOM 659 C CA . LEU A 1 90 ? -1.292 8.290 -11.711 1.00 94.19 90 LEU A CA 1
ATOM 660 C C . LEU A 1 90 ? -2.814 8.482 -11.697 1.00 94.19 90 LEU A C 1
ATOM 662 O O . LEU A 1 90 ? -3.514 7.835 -12.466 1.00 94.19 90 LEU A O 1
ATOM 666 N N . ALA A 1 91 ? -3.317 9.432 -10.907 1.00 93.81 91 ALA A N 1
ATOM 667 C CA . ALA A 1 91 ? -4.742 9.731 -10.794 1.00 93.81 91 ALA A CA 1
ATOM 668 C C . ALA A 1 91 ? -5.357 10.437 -12.023 1.00 93.81 91 ALA A C 1
ATOM 670 O O . ALA A 1 91 ? -6.570 10.629 -12.056 1.00 93.81 91 ALA A O 1
ATOM 671 N N . GLN A 1 92 ? -4.570 10.813 -13.042 1.00 91.69 92 GLN A N 1
ATOM 672 C CA . GLN A 1 92 ? -5.082 11.525 -14.227 1.00 91.69 92 GLN A CA 1
ATOM 673 C C . GLN A 1 92 ? -6.085 10.707 -15.055 1.00 91.69 92 GLN A C 1
ATOM 675 O O . GLN A 1 92 ? -6.857 11.283 -15.818 1.00 91.69 92 GLN A O 1
ATOM 680 N N . SER A 1 93 ? -6.084 9.375 -14.941 1.00 89.25 93 SER A N 1
ATOM 681 C CA . SER A 1 93 ? -7.082 8.525 -15.598 1.00 89.25 93 SER A CA 1
ATOM 682 C C . SER A 1 93 ? -7.283 7.205 -14.854 1.00 89.25 93 SER A C 1
ATOM 684 O O . SER A 1 93 ? -6.376 6.722 -14.177 1.00 89.25 93 SER A O 1
ATOM 686 N N . GLY A 1 94 ? -8.448 6.577 -15.038 1.00 81.69 94 GLY A N 1
ATOM 687 C CA . GLY A 1 94 ? -8.795 5.324 -14.355 1.00 81.69 94 GLY A CA 1
ATOM 688 C C . GLY A 1 94 ? -7.990 4.091 -14.789 1.00 81.69 94 GLY A C 1
ATOM 689 O O . GLY A 1 94 ? -7.978 3.101 -14.068 1.00 81.69 94 GLY A O 1
ATOM 690 N N . ALA A 1 95 ? -7.302 4.134 -15.936 1.00 84.62 95 ALA A N 1
ATOM 691 C CA . ALA A 1 95 ? -6.549 2.994 -16.477 1.00 84.62 95 ALA A CA 1
ATOM 692 C C . ALA A 1 95 ? -5.044 3.020 -16.140 1.00 84.62 95 ALA A C 1
ATOM 694 O O . ALA A 1 95 ? -4.300 2.153 -16.595 1.00 84.62 95 ALA A O 1
ATOM 695 N N . LEU A 1 96 ? -4.582 4.021 -15.378 1.00 91.88 96 LEU A N 1
ATOM 696 C CA . LEU A 1 96 ? -3.179 4.174 -14.967 1.00 91.88 96 LEU A CA 1
ATOM 697 C C . LEU A 1 96 ? -2.155 4.032 -16.129 1.00 91.88 96 LEU A C 1
ATOM 699 O O . LEU A 1 96 ? -1.175 3.294 -16.009 1.00 91.88 96 LEU A O 1
ATOM 703 N N . PRO A 1 97 ? -2.310 4.726 -17.273 1.00 90.62 97 PRO A N 1
ATOM 704 C CA . PRO A 1 97 ? -1.405 4.602 -18.418 1.00 90.62 97 PRO A CA 1
ATOM 705 C C . PRO A 1 97 ? 0.029 5.021 -18.062 1.00 90.62 97 PRO A C 1
ATOM 707 O O . PRO A 1 97 ? 0.983 4.371 -18.482 1.00 90.62 97 PRO A O 1
ATOM 710 N N . ALA A 1 98 ? 0.178 6.039 -17.207 1.00 91.81 98 ALA A N 1
ATOM 711 C CA . ALA A 1 98 ? 1.458 6.568 -16.733 1.00 91.81 98 ALA A CA 1
ATOM 712 C C . ALA A 1 98 ? 2.128 5.730 -15.624 1.00 91.81 98 ALA A C 1
ATOM 714 O O . ALA A 1 98 ? 3.149 6.153 -15.074 1.00 91.81 98 ALA A O 1
ATOM 715 N N . TYR A 1 99 ? 1.539 4.587 -15.261 1.00 94.00 99 TYR A N 1
ATOM 716 C CA . TYR A 1 99 ? 2.112 3.654 -14.297 1.00 94.00 99 TYR A CA 1
ATOM 717 C C . TYR A 1 99 ? 3.353 2.970 -14.863 1.00 94.00 99 TYR A C 1
ATOM 719 O O . TYR A 1 99 ? 3.325 2.458 -15.983 1.00 94.00 99 TYR A O 1
ATOM 727 N N . VAL A 1 100 ? 4.423 2.914 -14.075 1.00 93.56 100 VAL A N 1
ATOM 728 C CA . VAL A 1 100 ? 5.641 2.161 -14.379 1.00 93.56 100 VAL A CA 1
ATOM 729 C C . VAL A 1 100 ? 6.020 1.343 -13.147 1.00 93.56 100 VAL A C 1
ATOM 731 O O . VAL A 1 100 ? 6.332 1.891 -12.101 1.00 93.56 100 VAL A O 1
ATOM 734 N N . PHE A 1 101 ? 5.944 0.015 -13.239 1.00 94.12 101 PHE A N 1
ATOM 735 C CA . PHE A 1 101 ? 5.984 -0.843 -12.048 1.00 94.12 101 PHE A CA 1
ATOM 736 C C . PHE A 1 101 ? 7.359 -0.922 -11.369 1.00 94.12 101 PHE A C 1
ATOM 738 O O . PHE A 1 101 ? 7.420 -1.007 -10.146 1.00 94.12 101 PHE A O 1
ATOM 745 N N . ASP A 1 102 ? 8.451 -0.915 -12.137 1.00 92.62 102 ASP A N 1
ATOM 746 C CA . ASP A 1 102 ? 9.824 -1.096 -11.648 1.00 92.62 102 ASP A CA 1
ATOM 747 C C . ASP A 1 102 ? 10.636 0.197 -11.568 1.00 92.62 102 ASP A C 1
ATOM 749 O O . ASP A 1 102 ? 11.810 0.173 -11.200 1.00 92.62 102 ASP A O 1
ATOM 753 N N . SER A 1 103 ? 9.998 1.331 -11.838 1.00 89.25 103 SER A N 1
ATOM 754 C CA . SER A 1 103 ? 10.568 2.654 -11.630 1.00 89.25 103 SER A CA 1
ATOM 755 C C . SER A 1 103 ? 9.498 3.624 -11.145 1.00 89.25 103 SER A C 1
ATOM 757 O O . SER A 1 103 ? 8.393 3.242 -10.773 1.00 89.25 103 SER A O 1
ATOM 759 N N . GLY A 1 104 ? 9.842 4.902 -11.113 1.00 82.31 104 GLY A N 1
ATOM 760 C CA . GLY A 1 104 ? 8.887 5.992 -11.030 1.00 82.31 104 GLY A CA 1
ATOM 761 C C . GLY A 1 104 ? 8.691 6.684 -12.368 1.00 82.31 104 GLY A C 1
ATOM 762 O O . GLY A 1 104 ? 9.245 6.271 -13.388 1.00 82.31 104 GLY A O 1
ATOM 763 N N . GLY A 1 105 ? 7.969 7.801 -12.333 1.00 74.62 105 GLY A N 1
ATOM 764 C CA . GLY A 1 105 ? 7.995 8.802 -13.401 1.00 74.62 105 GLY A CA 1
ATOM 765 C C . GLY A 1 105 ? 8.987 9.934 -13.120 1.00 74.62 105 GLY A C 1
ATOM 766 O O . GLY A 1 105 ? 9.470 10.092 -11.999 1.00 74.62 105 GLY A O 1
ATOM 767 N N . CYS A 1 106 ? 9.263 10.755 -14.133 1.00 68.38 106 CYS A N 1
ATOM 768 C CA . CYS A 1 106 ? 10.071 11.966 -13.976 1.00 68.38 106 CYS A CA 1
ATOM 769 C C . CYS A 1 106 ? 9.308 13.070 -13.230 1.00 68.38 106 CYS A C 1
ATOM 771 O O . CYS A 1 106 ? 8.109 13.281 -13.450 1.00 68.38 106 CYS A O 1
ATOM 773 N N . THR A 1 107 ? 10.024 13.826 -12.394 1.00 60.41 107 THR A N 1
ATOM 774 C CA . THR A 1 107 ? 9.505 15.093 -11.862 1.00 60.41 107 THR A CA 1
ATOM 775 C C . THR A 1 107 ? 9.498 16.139 -12.976 1.00 60.41 107 THR A C 1
ATOM 777 O O . THR A 1 107 ? 10.439 16.213 -13.763 1.00 60.41 107 THR A O 1
ATOM 780 N N . THR A 1 108 ? 8.422 16.923 -13.093 1.00 54.66 108 THR A N 1
ATOM 781 C CA . THR A 1 108 ? 8.315 17.996 -14.096 1.00 54.66 108 THR A CA 1
ATOM 782 C C . THR A 1 108 ? 9.498 18.960 -13.976 1.00 54.66 108 THR A C 1
ATOM 784 O O . THR A 1 108 ? 9.707 19.517 -12.898 1.00 54.66 108 THR A O 1
ATOM 787 N N . GLY A 1 109 ? 10.236 19.165 -15.074 1.00 53.56 109 GLY A N 1
ATOM 788 C CA . GLY A 1 109 ? 11.434 20.014 -15.111 1.00 53.56 109 GLY A CA 1
ATOM 789 C C . GLY A 1 109 ? 12.763 19.250 -15.064 1.00 53.56 109 GLY A C 1
ATOM 790 O O . GLY A 1 109 ? 13.621 19.610 -14.278 1.00 53.56 109 GLY A O 1
ATOM 791 N N . ALA A 1 110 ? 12.898 18.195 -15.876 1.00 51.31 110 ALA A N 1
ATOM 792 C CA . ALA A 1 110 ? 14.133 17.597 -16.421 1.00 51.31 110 ALA A CA 1
ATOM 793 C C . ALA A 1 110 ? 15.344 17.230 -15.523 1.00 51.31 110 ALA A C 1
ATOM 795 O O . ALA A 1 110 ? 16.219 16.536 -16.029 1.00 51.31 110 ALA A O 1
ATOM 796 N N . GLU A 1 111 ? 15.436 17.589 -14.242 1.00 52.09 111 GLU A N 1
ATOM 797 C CA . GLU A 1 111 ? 16.720 17.479 -13.519 1.00 52.09 111 GLU A CA 1
ATOM 798 C C . GLU A 1 111 ? 16.791 16.398 -12.438 1.00 52.09 111 GLU A C 1
ATOM 800 O O . GLU A 1 111 ? 17.891 16.007 -12.058 1.00 52.09 111 GLU A O 1
ATOM 805 N N . GLN A 1 112 ? 15.666 15.834 -11.984 1.00 59.84 112 GLN A N 1
ATOM 806 C CA . GLN A 1 112 ? 15.710 14.718 -11.032 1.00 59.84 112 GLN A CA 1
ATOM 807 C C . GLN A 1 112 ? 15.156 13.445 -11.662 1.00 59.84 112 GLN A C 1
ATOM 809 O O . GLN A 1 112 ? 13.954 13.161 -11.634 1.00 59.84 112 GLN A O 1
ATOM 814 N N . ALA A 1 113 ? 16.074 12.694 -12.274 1.00 72.44 113 ALA A N 1
ATOM 815 C CA . ALA A 1 113 ? 15.831 11.321 -12.682 1.00 72.44 113 ALA A CA 1
ATOM 816 C C . ALA A 1 113 ? 15.410 10.493 -11.461 1.00 72.44 113 ALA A C 1
ATOM 818 O O . ALA A 1 113 ? 15.909 10.688 -10.350 1.00 72.44 113 ALA A O 1
ATOM 819 N N . TRP A 1 114 ? 14.474 9.569 -11.667 1.00 86.94 114 TRP A N 1
ATOM 820 C CA . TRP A 1 114 ? 14.085 8.629 -10.624 1.00 86.94 114 TRP A CA 1
ATOM 821 C C . TRP A 1 114 ? 15.312 7.854 -10.114 1.00 86.94 114 TRP A C 1
ATOM 823 O O . TRP A 1 114 ? 16.154 7.416 -10.897 1.00 86.94 114 TRP A O 1
ATOM 833 N N . ASN A 1 115 ? 15.386 7.665 -8.796 1.00 86.94 115 ASN A N 1
ATOM 834 C CA . ASN A 1 115 ? 16.463 6.945 -8.118 1.00 86.94 115 ASN A CA 1
ATOM 835 C C . ASN A 1 115 ? 15.856 5.927 -7.149 1.00 86.94 115 ASN A C 1
ATOM 837 O O . ASN A 1 115 ? 15.196 6.330 -6.196 1.00 86.94 115 ASN A O 1
ATOM 841 N N . ALA A 1 116 ? 16.126 4.637 -7.359 1.00 87.06 116 ALA A N 1
ATOM 842 C CA . ALA A 1 116 ? 15.583 3.533 -6.562 1.00 87.06 116 ALA A CA 1
ATOM 843 C C . ALA A 1 116 ? 15.876 3.623 -5.050 1.00 87.06 116 ALA A C 1
ATOM 845 O O . ALA A 1 116 ? 15.130 3.060 -4.248 1.00 87.06 116 ALA A O 1
ATOM 846 N N . THR A 1 117 ? 16.961 4.300 -4.660 1.00 88.50 117 THR A N 1
ATOM 847 C CA . THR A 1 117 ? 17.359 4.466 -3.253 1.00 88.50 117 THR A CA 1
ATOM 848 C C . THR A 1 117 ? 16.571 5.578 -2.561 1.00 88.50 117 THR A C 1
ATOM 850 O O . THR A 1 117 ? 16.299 5.494 -1.370 1.00 88.50 117 THR A O 1
ATOM 853 N N . GLU A 1 118 ? 16.190 6.617 -3.302 1.00 90.88 118 GLU A N 1
ATOM 854 C CA . GLU A 1 118 ? 15.553 7.823 -2.752 1.00 90.88 118 GLU A CA 1
ATOM 855 C C . GLU A 1 118 ? 14.055 7.898 -3.055 1.00 90.88 118 GLU A C 1
ATOM 857 O O . GLU A 1 118 ? 13.312 8.617 -2.382 1.00 90.88 118 GLU A O 1
ATOM 862 N N . HIS A 1 119 ? 13.597 7.146 -4.055 1.00 92.75 119 HIS A N 1
ATOM 863 C CA . HIS A 1 119 ? 12.245 7.201 -4.580 1.00 92.75 119 HIS A CA 1
ATOM 864 C C . HIS A 1 119 ? 11.636 5.800 -4.665 1.00 92.75 119 HIS A C 1
ATOM 866 O O . HIS A 1 119 ? 12.254 4.893 -5.232 1.00 92.75 119 HIS A O 1
ATOM 872 N N . PRO A 1 120 ? 10.399 5.614 -4.177 1.00 95.00 120 PRO A N 1
ATOM 873 C CA . PRO A 1 120 ? 9.669 4.387 -4.430 1.00 95.00 120 PRO A CA 1
ATOM 874 C C . PRO A 1 120 ? 9.333 4.282 -5.919 1.00 95.00 120 PRO A C 1
ATOM 876 O O . PRO A 1 120 ? 9.116 5.287 -6.611 1.00 95.00 120 PRO A O 1
ATOM 879 N N . SER A 1 121 ? 9.272 3.049 -6.406 1.00 95.12 121 SER A N 1
ATOM 880 C CA . SER A 1 121 ? 8.598 2.742 -7.669 1.00 95.12 121 SER A CA 1
ATOM 881 C C . SER A 1 121 ? 7.089 2.990 -7.565 1.00 95.12 121 SER A C 1
ATOM 883 O O . SER A 1 121 ? 6.537 3.029 -6.459 1.00 95.12 121 SER A O 1
ATOM 885 N N . ASP A 1 122 ? 6.388 3.095 -8.697 1.00 95.94 122 ASP A N 1
ATOM 886 C CA . ASP A 1 122 ? 4.932 3.243 -8.652 1.00 95.94 122 ASP A CA 1
ATOM 887 C C . ASP A 1 122 ? 4.252 2.008 -8.045 1.00 95.94 122 ASP A C 1
ATOM 889 O O . ASP A 1 122 ? 3.224 2.145 -7.388 1.00 95.94 122 ASP A O 1
ATOM 893 N N . ALA A 1 123 ? 4.807 0.800 -8.219 1.00 96.81 123 ALA A N 1
ATOM 894 C CA . ALA A 1 123 ? 4.245 -0.401 -7.602 1.00 96.81 123 ALA A CA 1
ATOM 895 C C . ALA A 1 123 ? 4.321 -0.338 -6.069 1.00 96.81 123 ALA A C 1
ATOM 897 O O . ALA A 1 123 ? 3.340 -0.620 -5.386 1.00 96.81 123 ALA A O 1
ATOM 898 N N . GLN A 1 124 ? 5.458 0.093 -5.519 1.00 96.62 124 GLN A N 1
ATOM 899 C CA . GLN A 1 124 ? 5.602 0.284 -4.073 1.00 96.62 124 GLN A CA 1
ATOM 900 C C . GLN A 1 124 ? 4.702 1.410 -3.556 1.00 96.62 124 GLN A C 1
ATOM 902 O O . GLN A 1 124 ? 4.099 1.265 -2.495 1.00 96.62 124 GLN A O 1
ATOM 907 N N . LEU A 1 125 ? 4.579 2.508 -4.311 1.00 97.00 125 LEU A N 1
ATOM 908 C CA . LEU A 1 125 ? 3.676 3.611 -3.985 1.00 97.00 125 LEU A CA 1
ATOM 909 C C . LEU A 1 125 ? 2.220 3.137 -3.929 1.00 97.00 125 LEU A C 1
ATOM 911 O O . LEU A 1 125 ? 1.566 3.319 -2.908 1.00 97.00 125 LEU A O 1
ATOM 915 N N . LEU A 1 126 ? 1.713 2.506 -4.991 1.00 97.25 126 LEU A N 1
ATOM 916 C CA . LEU A 1 126 ? 0.327 2.034 -5.039 1.00 97.25 126 LEU A CA 1
ATOM 917 C C . LEU A 1 126 ? 0.045 0.974 -3.970 1.00 97.25 126 LEU A C 1
ATOM 919 O O . LEU A 1 126 ? -1.013 1.016 -3.344 1.00 97.25 126 LEU A O 1
ATOM 923 N N . PHE A 1 127 ? 0.994 0.070 -3.711 1.00 97.94 127 PHE A N 1
ATOM 924 C CA . PHE A 1 127 ? 0.859 -0.904 -2.632 1.00 97.94 127 PHE A CA 1
ATOM 925 C C . PHE A 1 127 ? 0.784 -0.227 -1.256 1.00 97.94 127 PHE A C 1
ATOM 927 O O . PHE A 1 127 ? -0.088 -0.562 -0.460 1.00 97.94 127 PHE A O 1
ATOM 934 N N . HIS A 1 128 ? 1.619 0.785 -0.990 1.00 97.88 128 HIS A N 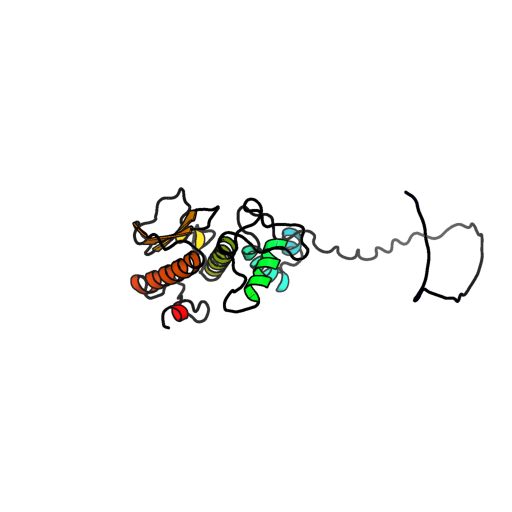1
ATOM 935 C CA . HIS A 1 128 ? 1.539 1.579 0.243 1.00 97.88 128 HIS A CA 1
ATOM 936 C C . HIS A 1 128 ? 0.194 2.297 0.392 1.00 97.88 128 HIS A C 1
ATOM 938 O O . HIS A 1 128 ? -0.387 2.292 1.479 1.00 97.88 128 HIS A O 1
ATOM 944 N N . LEU A 1 129 ? -0.319 2.901 -0.686 1.00 97.81 129 LEU A N 1
ATOM 945 C CA . LEU A 1 129 ? -1.631 3.556 -0.670 1.00 97.81 129 LEU A CA 1
ATOM 946 C C . LEU A 1 129 ? -2.741 2.558 -0.337 1.00 97.81 129 LEU A C 1
ATOM 948 O O . LEU A 1 129 ? -3.592 2.863 0.496 1.00 97.81 129 LEU A O 1
ATOM 952 N N . PHE A 1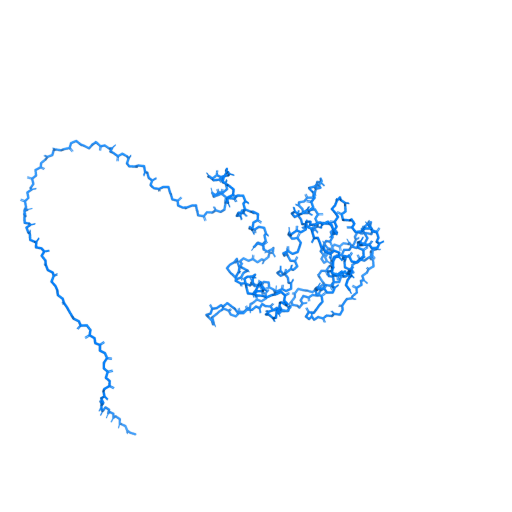 130 ? -2.696 1.365 -0.934 1.00 97.50 130 PHE A N 1
ATOM 953 C CA . PHE A 1 130 ? -3.632 0.284 -0.642 1.00 97.50 130 PHE A CA 1
ATOM 954 C C . PHE A 1 130 ? -3.562 -0.147 0.830 1.00 97.50 130 PHE A C 1
ATOM 956 O O . PHE A 1 130 ? -4.583 -0.144 1.515 1.00 97.50 130 PHE A O 1
ATOM 963 N N . CYS A 1 131 ? -2.368 -0.438 1.353 1.00 97.94 131 CYS A N 1
ATOM 964 C CA . CYS A 1 131 ? -2.179 -0.817 2.756 1.00 97.94 131 CYS A CA 1
ATOM 965 C C . CYS A 1 131 ? -2.679 0.271 3.714 1.00 97.94 131 CYS A C 1
ATOM 967 O O . CYS A 1 131 ? -3.413 -0.018 4.656 1.00 97.94 131 CYS A O 1
ATOM 969 N N . THR A 1 132 ? -2.353 1.536 3.432 1.00 97.56 132 THR A N 1
ATOM 970 C CA . THR A 1 132 ? -2.788 2.678 4.246 1.00 97.56 132 THR A CA 1
ATOM 971 C C . THR A 1 132 ? -4.307 2.852 4.211 1.00 97.56 132 THR A C 1
ATOM 973 O O . THR A 1 132 ? -4.912 3.126 5.247 1.00 97.56 132 THR A O 1
ATOM 976 N N . PHE A 1 133 ? -4.935 2.674 3.045 1.00 96.31 133 PHE A N 1
ATOM 977 C CA . PHE A 1 133 ? -6.390 2.701 2.900 1.00 96.31 133 PHE A CA 1
ATOM 978 C C . PHE A 1 133 ? -7.054 1.592 3.721 1.00 96.31 133 PHE A C 1
ATOM 980 O O . PHE A 1 133 ? -7.995 1.854 4.473 1.00 96.31 133 PHE A O 1
ATOM 987 N N . MET A 1 134 ? -6.525 0.371 3.642 1.00 96.56 134 MET A N 1
ATOM 988 C CA . MET A 1 134 ? -7.037 -0.765 4.405 1.00 96.56 134 MET A CA 1
ATOM 989 C C . MET A 1 134 ? -6.856 -0.568 5.915 1.00 96.56 134 MET A C 1
ATOM 991 O O . MET A 1 134 ? -7.805 -0.771 6.668 1.00 96.56 134 MET A O 1
ATOM 995 N N . ASP A 1 135 ? -5.695 -0.085 6.364 1.00 96.12 135 ASP A N 1
ATOM 996 C CA . ASP A 1 135 ? -5.433 0.226 7.777 1.00 96.12 135 ASP A CA 1
ATOM 997 C C . ASP A 1 135 ? -6.382 1.286 8.346 1.00 96.12 135 ASP A C 1
ATOM 999 O O . ASP A 1 135 ? -6.708 1.250 9.531 1.00 96.12 135 ASP A O 1
ATOM 1003 N N . GLN A 1 136 ? -6.807 2.250 7.524 1.00 93.25 136 GLN A N 1
ATOM 1004 C CA . GLN A 1 136 ? -7.756 3.291 7.930 1.00 93.25 136 GLN A CA 1
ATOM 1005 C C . GLN A 1 136 ? -9.213 2.830 7.876 1.00 93.25 136 GLN A C 1
ATOM 1007 O O . GLN A 1 136 ? -10.050 3.387 8.585 1.00 93.25 136 GLN A O 1
ATOM 1012 N N . THR A 1 137 ? -9.518 1.846 7.033 1.00 93.25 137 THR A N 1
ATOM 1013 C CA . THR A 1 137 ? -10.882 1.338 6.844 1.00 93.25 137 THR A CA 1
ATOM 1014 C C . THR A 1 137 ? -11.219 0.221 7.827 1.00 93.25 137 THR A C 1
ATOM 1016 O O . THR A 1 137 ? -12.372 0.065 8.231 1.00 93.25 137 THR A O 1
ATOM 1019 N N . MET A 1 138 ? -10.221 -0.561 8.234 1.00 93.75 138 MET A N 1
ATOM 1020 C CA . MET A 1 138 ? -10.393 -1.603 9.235 1.00 93.75 138 MET A CA 1
ATOM 1021 C C . MET A 1 138 ? -10.536 -1.013 10.645 1.00 93.75 138 MET A C 1
ATOM 1023 O O . MET A 1 138 ? -9.867 -0.034 10.983 1.00 93.75 138 MET A O 1
ATOM 1027 N N . PRO A 1 139 ? -11.379 -1.611 11.508 1.00 92.69 139 PRO A N 1
ATOM 1028 C CA . PRO A 1 139 ? -11.469 -1.182 12.893 1.00 92.69 139 PRO A CA 1
ATOM 1029 C C . PRO A 1 139 ? -10.133 -1.415 13.617 1.00 92.69 139 PRO A C 1
ATOM 1031 O O . PRO A 1 139 ? -9.426 -2.381 13.308 1.00 92.69 139 PRO A O 1
ATOM 1034 N N . PRO A 1 140 ? -9.790 -0.573 14.609 1.00 91.62 140 PRO A N 1
ATOM 1035 C CA . PRO A 1 140 ? -8.609 -0.782 15.433 1.00 91.62 140 PRO A CA 1
ATOM 1036 C C . PRO A 1 140 ? -8.613 -2.170 16.078 1.00 91.62 140 PRO A C 1
ATOM 1038 O O . PRO A 1 140 ? -9.626 -2.617 16.617 1.00 91.62 140 PRO A O 1
ATOM 1041 N N . VAL A 1 141 ? -7.460 -2.834 16.054 1.00 90.38 141 VAL A N 1
ATOM 1042 C CA . VAL A 1 141 ? -7.252 -4.139 16.687 1.00 90.38 141 VAL A CA 1
ATOM 1043 C C . VAL A 1 141 ? -6.274 -3.959 17.840 1.00 90.38 141 VAL A C 1
ATOM 1045 O O . VAL A 1 141 ? -5.282 -3.242 17.716 1.00 90.38 141 VAL A O 1
ATOM 1048 N N . GLN A 1 142 ? -6.555 -4.598 18.976 1.00 89.38 142 GLN A N 1
ATOM 1049 C CA . GLN A 1 142 ? -5.677 -4.533 20.144 1.00 89.38 142 GLN A CA 1
ATOM 1050 C C . GLN A 1 142 ? -4.257 -4.991 19.786 1.00 89.38 142 GLN A C 1
ATOM 1052 O O . GLN A 1 142 ? -4.077 -5.987 19.090 1.00 89.38 142 GLN A O 1
ATOM 1057 N N . ASN A 1 143 ? -3.256 -4.271 20.298 1.00 91.00 143 ASN A N 1
ATOM 1058 C CA . ASN A 1 143 ? -1.825 -4.544 20.112 1.00 91.00 143 ASN A CA 1
ATOM 1059 C C . ASN A 1 143 ? -1.298 -4.434 18.672 1.00 91.00 143 ASN A C 1
ATOM 1061 O O . ASN A 1 143 ? -0.144 -4.784 18.437 1.00 91.00 143 ASN A O 1
ATOM 1065 N N . LEU A 1 144 ? -2.092 -3.928 17.725 1.00 91.56 144 LEU A N 1
ATOM 1066 C CA . LEU A 1 144 ? -1.643 -3.659 16.361 1.00 91.56 144 LEU A CA 1
ATOM 1067 C C . LEU A 1 144 ? -1.659 -2.163 16.086 1.00 91.56 144 LEU A C 1
ATOM 1069 O O . LEU A 1 144 ? -2.593 -1.452 16.462 1.00 91.56 144 LEU A O 1
ATOM 1073 N N . ARG A 1 145 ? -0.621 -1.684 15.402 1.00 92.44 145 ARG A N 1
ATOM 1074 C CA . ARG A 1 145 ? -0.556 -0.292 14.953 1.00 92.44 145 ARG A CA 1
ATOM 1075 C C . ARG A 1 145 ? -1.313 -0.125 13.638 1.00 92.44 145 ARG A C 1
ATOM 1077 O O . ARG A 1 145 ? -1.953 0.904 13.428 1.00 92.44 145 ARG A O 1
ATOM 1084 N N . HIS A 1 146 ? -1.233 -1.143 12.789 1.00 95.00 146 HIS A N 1
ATOM 1085 C CA . HIS A 1 146 ? -1.772 -1.195 11.441 1.00 95.00 146 HIS A CA 1
ATOM 1086 C C . HIS A 1 146 ? -2.640 -2.455 11.292 1.00 95.00 146 HIS A C 1
ATOM 1088 O O . HIS A 1 146 ? -2.104 -3.543 11.065 1.00 95.00 146 HIS A O 1
ATOM 1094 N N . PRO A 1 147 ? -3.974 -2.350 11.465 1.00 95.12 147 PRO A N 1
ATOM 1095 C CA . PRO A 1 147 ? -4.875 -3.505 11.481 1.00 95.12 147 PRO A CA 1
ATOM 1096 C C . PRO A 1 147 ? -4.785 -4.408 10.245 1.00 95.12 147 PRO A C 1
ATOM 1098 O O . PRO A 1 147 ? -5.018 -5.613 10.360 1.00 95.12 147 PRO A O 1
ATOM 1101 N N . PHE A 1 148 ? -4.461 -3.837 9.082 1.00 96.81 148 PHE A N 1
ATOM 1102 C CA . PHE A 1 148 ? -4.229 -4.567 7.847 1.00 96.81 148 PHE A CA 1
ATOM 1103 C C . PHE A 1 148 ? -2.755 -4.956 7.713 1.00 96.81 148 PHE A C 1
ATOM 1105 O O . PHE A 1 148 ? -2.432 -6.144 7.633 1.00 96.81 148 PHE A O 1
ATOM 1112 N N . THR A 1 149 ? -1.862 -3.963 7.706 1.00 96.75 149 THR A N 1
ATOM 1113 C CA . THR A 1 149 ? -0.454 -4.156 7.329 1.00 96.75 149 THR A CA 1
ATOM 1114 C C . THR A 1 149 ? 0.259 -5.128 8.266 1.00 96.75 149 THR A C 1
ATOM 1116 O O . THR A 1 149 ? 0.934 -6.036 7.787 1.00 96.75 149 THR A O 1
ATOM 1119 N N . ASP A 1 150 ? 0.043 -5.026 9.582 1.00 95.19 150 ASP A N 1
ATOM 1120 C CA . ASP A 1 150 ? 0.730 -5.871 10.574 1.00 95.19 150 ASP A CA 1
ATOM 1121 C C . ASP A 1 150 ? 0.318 -7.357 10.487 1.00 95.19 150 ASP A C 1
ATOM 1123 O O . ASP A 1 150 ? 0.995 -8.227 11.033 1.00 95.19 150 ASP A O 1
ATOM 1127 N N . ARG A 1 151 ? -0.802 -7.672 9.819 1.00 94.44 151 ARG A N 1
ATOM 1128 C CA . ARG A 1 151 ? -1.344 -9.039 9.708 1.00 94.44 151 ARG A CA 1
ATOM 1129 C C . ARG A 1 151 ? -1.145 -9.626 8.320 1.00 94.44 151 ARG A C 1
ATOM 1131 O O . ARG A 1 151 ? -0.671 -10.752 8.175 1.00 94.44 151 ARG A O 1
ATOM 1138 N N . PHE A 1 152 ? -1.552 -8.877 7.303 1.00 96.44 152 PHE A N 1
ATOM 1139 C CA . PHE A 1 152 ? -1.705 -9.386 5.945 1.00 96.44 152 PHE A CA 1
ATOM 1140 C C . PHE A 1 152 ? -0.517 -9.059 5.047 1.00 96.44 152 PHE A C 1
ATOM 1142 O O . PHE A 1 152 ? -0.438 -9.614 3.956 1.00 96.44 152 PHE A O 1
ATOM 1149 N N . VAL A 1 153 ? 0.425 -8.222 5.493 1.00 97.38 153 VAL A N 1
ATOM 1150 C CA . VAL A 1 153 ? 1.662 -7.938 4.757 1.00 97.38 153 VAL A CA 1
ATOM 1151 C C . VAL A 1 153 ? 2.836 -8.602 5.465 1.00 97.38 153 VAL A C 1
ATOM 1153 O O . VAL A 1 153 ? 3.240 -8.212 6.559 1.00 97.38 153 VAL A O 1
ATOM 1156 N N . LEU A 1 154 ? 3.392 -9.629 4.831 1.00 96.19 154 LEU A N 1
ATOM 1157 C CA . LEU A 1 154 ? 4.530 -10.373 5.346 1.00 96.19 154 LEU A CA 1
ATOM 1158 C C . LEU A 1 154 ? 5.836 -9.648 4.991 1.00 96.19 154 LEU A C 1
ATOM 1160 O O . LEU A 1 154 ? 6.103 -9.351 3.825 1.00 96.19 154 LEU A O 1
ATOM 1164 N N . GLN A 1 155 ? 6.658 -9.380 6.005 1.00 91.38 155 GLN A N 1
ATOM 1165 C CA . GLN A 1 155 ? 8.023 -8.883 5.812 1.00 91.38 155 GLN A CA 1
ATOM 1166 C C . GLN A 1 155 ? 8.941 -10.030 5.377 1.00 91.38 155 GLN A C 1
ATOM 1168 O O . GLN A 1 155 ? 8.732 -11.174 5.774 1.00 91.38 155 GLN A O 1
ATOM 1173 N N . ALA A 1 156 ? 9.955 -9.731 4.564 1.00 82.88 156 ALA A N 1
ATOM 1174 C CA . ALA A 1 156 ? 10.789 -10.744 3.908 1.00 82.88 156 ALA A CA 1
ATOM 1175 C C . ALA A 1 156 ? 11.549 -11.680 4.872 1.00 82.88 156 ALA A C 1
ATOM 1177 O O . ALA A 1 156 ? 11.884 -12.800 4.500 1.00 82.88 156 ALA A O 1
ATOM 1178 N N . ASP A 1 157 ? 11.823 -11.226 6.092 1.00 85.44 157 ASP A N 1
ATOM 1179 C CA . ASP A 1 157 ? 12.502 -11.957 7.165 1.00 85.44 157 ASP A CA 1
ATOM 1180 C C . ASP A 1 157 ? 11.543 -12.689 8.120 1.00 85.44 157 ASP A C 1
ATOM 1182 O O . ASP A 1 157 ? 11.970 -13.539 8.907 1.00 85.44 157 ASP A O 1
ATOM 1186 N N . ASN A 1 158 ? 10.243 -12.405 8.036 1.00 90.81 158 ASN A N 1
ATOM 1187 C CA . ASN A 1 158 ? 9.238 -12.988 8.910 1.00 90.81 158 ASN A CA 1
ATOM 1188 C C . ASN A 1 158 ? 8.719 -14.326 8.373 1.00 90.81 158 ASN A C 1
ATOM 1190 O O . ASN A 1 158 ? 8.598 -14.557 7.169 1.00 90.81 158 ASN A O 1
ATOM 1194 N N . LYS A 1 159 ? 8.341 -15.216 9.295 1.00 92.44 159 LYS A N 1
ATOM 1195 C CA . LYS A 1 159 ? 7.657 -16.464 8.944 1.00 92.44 159 LYS A CA 1
ATOM 1196 C C . LYS A 1 159 ? 6.187 -16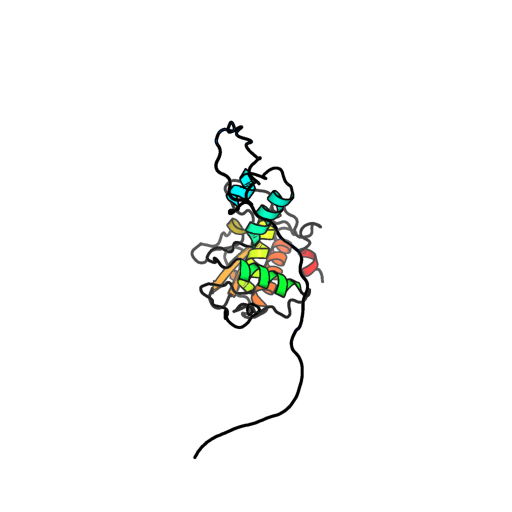.189 8.603 1.00 92.44 159 LYS A C 1
ATOM 1198 O O . LYS A 1 159 ? 5.555 -15.399 9.309 1.00 92.44 159 LYS A O 1
ATOM 1203 N N . PRO A 1 160 ? 5.619 -16.866 7.589 1.00 93.94 160 PRO A N 1
ATOM 1204 C CA . PRO A 1 160 ? 4.185 -16.835 7.333 1.00 93.94 160 PRO A CA 1
ATOM 1205 C C . PRO A 1 160 ? 3.347 -17.201 8.557 1.00 93.94 160 PRO A C 1
ATOM 1207 O O . PRO A 1 160 ? 3.692 -18.112 9.312 1.00 93.94 160 PRO A O 1
ATOM 1210 N N . ASN A 1 161 ? 2.207 -16.537 8.713 1.00 92.62 161 ASN A N 1
ATOM 1211 C CA . ASN A 1 161 ? 1.204 -16.891 9.703 1.00 92.62 161 ASN A CA 1
ATOM 1212 C C . ASN A 1 161 ? 0.192 -17.857 9.078 1.00 92.62 161 ASN A C 1
ATOM 1214 O O . ASN A 1 161 ? -0.703 -17.452 8.339 1.00 92.62 161 ASN A O 1
ATOM 1218 N N . THR A 1 162 ? 0.307 -19.137 9.421 1.00 93.06 162 THR A N 1
ATOM 1219 C CA . THR A 1 162 ? -0.560 -20.207 8.906 1.00 93.06 162 THR A CA 1
ATOM 1220 C C . THR A 1 162 ? -2.021 -20.094 9.343 1.00 93.06 162 THR A C 1
ATOM 1222 O O . THR A 1 162 ? -2.868 -20.767 8.767 1.00 93.06 162 THR A O 1
ATOM 1225 N N . ASN A 1 163 ? -2.332 -19.264 10.346 1.00 91.69 163 ASN A N 1
ATOM 1226 C CA . ASN A 1 163 ? -3.705 -19.046 10.810 1.00 91.69 163 ASN A CA 1
ATOM 1227 C C . ASN A 1 163 ? -4.468 -18.023 9.959 1.00 91.69 163 ASN A C 1
ATOM 1229 O O . ASN A 1 163 ? -5.669 -17.842 10.152 1.00 91.69 163 ASN A O 1
ATOM 1233 N N . LEU A 1 164 ? -3.782 -17.307 9.065 1.00 93.19 164 LEU A N 1
ATOM 1234 C CA . LEU A 1 164 ? -4.425 -16.393 8.131 1.00 93.19 164 LEU A CA 1
ATOM 1235 C C . LEU A 1 164 ? -4.751 -17.128 6.825 1.00 93.19 164 LEU A C 1
ATOM 1237 O O . LEU A 1 164 ? -3.957 -17.963 6.384 1.00 93.19 164 LEU A O 1
ATOM 1241 N N . PRO A 1 165 ? -5.887 -16.803 6.180 1.00 93.94 165 PRO A N 1
ATOM 1242 C CA . PRO A 1 165 ? -6.243 -17.402 4.896 1.00 93.94 165 PRO A CA 1
ATOM 1243 C C . PRO A 1 165 ? -5.194 -17.062 3.833 1.00 93.94 165 PRO A C 1
ATOM 1245 O O . PRO A 1 165 ? -4.718 -17.941 3.119 1.00 93.94 165 PRO A O 1
ATOM 1248 N N . VAL A 1 166 ? -4.777 -15.794 3.787 1.00 97.19 166 VAL A N 1
ATOM 1249 C CA . VAL A 1 166 ? -3.833 -15.270 2.805 1.00 97.19 166 VAL A CA 1
ATOM 1250 C C . VAL A 1 166 ? -3.025 -14.104 3.377 1.00 97.19 166 VAL A C 1
ATOM 1252 O O . VAL A 1 166 ? -3.512 -13.348 4.218 1.00 97.19 166 VAL A O 1
ATOM 1255 N N . GLN A 1 167 ? -1.791 -13.947 2.907 1.00 97.75 167 GLN A N 1
ATOM 1256 C CA . GLN A 1 167 ? -0.927 -12.787 3.125 1.00 97.75 167 GLN A CA 1
ATOM 1257 C C . GLN A 1 167 ? -0.265 -12.380 1.801 1.00 97.75 167 GLN A C 1
ATOM 1259 O O . GLN A 1 167 ? -0.133 -13.194 0.889 1.00 97.75 167 GLN A O 1
ATOM 1264 N N . ILE A 1 168 ? 0.178 -11.130 1.704 1.00 98.25 168 ILE A N 1
ATOM 1265 C CA . ILE A 1 168 ? 0.948 -10.588 0.581 1.00 98.25 168 ILE A CA 1
ATOM 1266 C C . ILE A 1 168 ? 2.394 -10.407 1.035 1.00 98.25 168 ILE A C 1
ATOM 1268 O O . ILE A 1 168 ? 2.640 -9.881 2.119 1.00 98.25 168 ILE A O 1
ATOM 1272 N N . ILE A 1 169 ? 3.357 -10.792 0.202 1.00 97.38 169 ILE A N 1
ATOM 1273 C CA . ILE A 1 169 ? 4.784 -10.552 0.440 1.00 97.38 169 ILE A CA 1
ATOM 1274 C C . ILE A 1 169 ? 5.410 -9.856 -0.765 1.00 97.38 169 ILE A C 1
ATOM 1276 O O . ILE A 1 169 ? 5.167 -10.247 -1.903 1.00 97.38 169 ILE A O 1
ATOM 1280 N N . GLN A 1 170 ? 6.255 -8.854 -0.515 1.00 95.62 170 GLN A N 1
ATOM 1281 C CA . GLN A 1 170 ? 7.156 -8.309 -1.529 1.00 95.62 170 GLN A CA 1
ATOM 1282 C C . GLN A 1 170 ? 8.520 -9.004 -1.424 1.00 95.62 170 GLN A C 1
ATOM 1284 O O . GLN A 1 170 ? 9.291 -8.724 -0.506 1.00 95.62 170 GLN A O 1
ATOM 1289 N N . VAL A 1 171 ? 8.843 -9.883 -2.371 1.00 93.62 171 VAL A N 1
ATOM 1290 C CA . VAL A 1 171 ? 10.081 -10.691 -2.334 1.00 93.62 171 VAL A CA 1
ATOM 1291 C C . VAL A 1 171 ? 11.286 -9.992 -2.969 1.00 93.62 171 VAL A C 1
ATOM 1293 O O . VAL A 1 171 ? 12.428 -10.349 -2.695 1.00 93.62 171 VAL A O 1
ATOM 1296 N N . ALA A 1 172 ? 11.057 -8.966 -3.794 1.00 90.19 172 ALA A N 1
ATOM 1297 C CA . ALA A 1 172 ? 12.116 -8.175 -4.415 1.00 90.19 172 ALA A CA 1
ATOM 1298 C C . ALA A 1 172 ? 11.807 -6.676 -4.331 1.00 90.19 172 ALA A C 1
ATOM 1300 O O . ALA A 1 172 ? 10.696 -6.241 -4.629 1.00 90.19 172 ALA A O 1
ATOM 1301 N N . ARG A 1 173 ? 12.802 -5.866 -3.934 1.00 85.31 173 ARG A N 1
ATOM 1302 C CA . ARG A 1 173 ? 12.658 -4.400 -3.811 1.00 85.31 173 ARG A CA 1
ATOM 1303 C C . ARG A 1 173 ? 13.023 -3.635 -5.083 1.00 85.31 173 ARG A C 1
ATOM 1305 O O . ARG A 1 173 ? 12.264 -2.772 -5.497 1.00 85.31 173 ARG A O 1
ATOM 1312 N N . LYS A 1 174 ? 14.167 -3.950 -5.708 1.00 84.62 174 LYS A N 1
ATOM 1313 C CA . LYS A 1 174 ? 14.698 -3.203 -6.871 1.00 84.62 174 LYS A CA 1
ATOM 1314 C C . LYS A 1 174 ? 13.814 -3.330 -8.114 1.00 84.62 174 LYS A C 1
ATOM 1316 O O . LYS A 1 174 ? 13.626 -2.359 -8.831 1.00 84.62 174 LYS A O 1
ATOM 1321 N N . ARG A 1 175 ? 13.290 -4.532 -8.357 1.00 90.50 175 ARG A N 1
ATOM 1322 C CA . ARG A 1 175 ? 12.196 -4.786 -9.298 1.00 90.50 175 ARG A CA 1
ATOM 1323 C C . ARG A 1 175 ? 11.057 -5.351 -8.457 1.00 90.50 175 ARG A C 1
ATOM 1325 O O . ARG A 1 175 ? 11.159 -6.517 -8.081 1.00 90.50 175 ARG A O 1
ATOM 1332 N N . PRO A 1 176 ? 10.082 -4.523 -8.049 1.00 93.62 176 PRO A N 1
ATOM 1333 C CA . PRO A 1 176 ? 9.009 -4.938 -7.162 1.00 93.62 176 PRO A CA 1
ATOM 1334 C C . PRO A 1 176 ? 8.338 -6.205 -7.670 1.00 93.62 176 PRO A C 1
ATOM 1336 O O . PRO A 1 176 ? 7.872 -6.251 -8.808 1.00 93.62 176 PRO A O 1
ATOM 1339 N N . HIS A 1 177 ? 8.326 -7.220 -6.814 1.00 96.38 177 HIS A N 1
ATOM 1340 C CA . HIS A 1 177 ? 7.689 -8.497 -7.086 1.00 96.38 177 HIS A CA 1
ATOM 1341 C C . HIS A 1 177 ? 6.895 -8.921 -5.865 1.00 96.38 177 HIS A C 1
ATOM 1343 O O . HIS A 1 177 ? 7.456 -9.033 -4.770 1.00 96.38 177 HIS A O 1
ATOM 1349 N N . PHE A 1 178 ? 5.600 -9.101 -6.064 1.00 98.00 178 PHE A N 1
ATOM 1350 C CA . PHE A 1 178 ? 4.630 -9.462 -5.053 1.00 98.00 178 PHE A CA 1
ATOM 1351 C C . PHE A 1 178 ? 4.155 -10.893 -5.292 1.00 98.00 178 PHE A C 1
ATOM 1353 O O . PHE A 1 178 ? 3.886 -11.296 -6.427 1.00 98.00 178 PHE A O 1
ATOM 1360 N N . CYS A 1 179 ? 4.059 -11.644 -4.202 1.00 97.44 179 CYS A N 1
ATOM 1361 C CA . CYS A 1 179 ? 3.566 -13.014 -4.169 1.00 97.44 179 CYS A CA 1
ATOM 1362 C C . CYS A 1 179 ? 2.477 -13.130 -3.099 1.00 97.44 179 CYS A C 1
ATOM 1364 O O . CYS A 1 179 ? 2.365 -12.277 -2.208 1.00 97.44 179 CYS A O 1
ATOM 1366 N N . LEU A 1 180 ? 1.715 -14.220 -3.154 1.00 97.81 180 LEU A N 1
ATOM 1367 C CA . LEU A 1 180 ? 0.782 -14.576 -2.091 1.00 97.81 180 LEU A CA 1
ATOM 1368 C C . LEU A 1 180 ? 1.346 -15.677 -1.211 1.00 97.81 180 LEU A C 1
ATOM 1370 O O . LEU A 1 180 ? 2.104 -16.536 -1.657 1.00 97.81 180 LEU A O 1
ATOM 1374 N N . VAL A 1 181 ? 0.923 -15.668 0.044 1.00 97.50 181 VAL A N 1
ATOM 1375 C CA . VAL A 1 181 ? 1.125 -16.776 0.966 1.00 97.50 181 VAL A CA 1
ATOM 1376 C C . VAL A 1 181 ? -0.239 -17.247 1.435 1.00 97.50 181 VAL A C 1
ATOM 1378 O O . VAL A 1 181 ? -0.893 -16.543 2.197 1.00 97.50 181 VAL A O 1
ATOM 1381 N N . VAL A 1 182 ? -0.684 -18.411 0.966 1.00 96.00 182 VAL A N 1
ATOM 1382 C CA . VAL A 1 182 ? -2.001 -18.981 1.295 1.00 96.00 182 VAL A CA 1
ATOM 1383 C C . VAL A 1 182 ? -1.784 -20.164 2.221 1.00 96.00 182 VAL A C 1
ATOM 1385 O O . VAL A 1 182 ? -1.081 -21.111 1.860 1.00 96.00 182 VAL A O 1
ATOM 1388 N N . LYS A 1 183 ? -2.341 -20.098 3.437 1.00 90.69 183 LYS A N 1
ATOM 1389 C CA . LYS A 1 183 ? -2.194 -21.141 4.475 1.00 90.69 183 LYS A CA 1
ATOM 1390 C C . LYS A 1 183 ? -0.729 -21.577 4.696 1.00 90.69 183 LYS A C 1
ATOM 1392 O O . LYS A 1 183 ? -0.434 -22.744 4.931 1.00 90.69 183 LYS A O 1
ATOM 1397 N N . GLY A 1 184 ? 0.204 -20.623 4.601 1.00 90.75 184 GLY A N 1
ATOM 1398 C CA . GLY A 1 184 ? 1.648 -20.833 4.777 1.00 90.75 184 GLY A CA 1
ATOM 1399 C C . GLY A 1 184 ? 2.432 -21.261 3.530 1.00 90.75 184 GLY A C 1
ATOM 1400 O O . GLY A 1 184 ? 3.660 -21.279 3.587 1.00 90.75 184 GLY A O 1
ATOM 1401 N N . ALA A 1 185 ? 1.771 -21.565 2.411 1.00 94.25 185 ALA A N 1
ATOM 1402 C CA . ALA A 1 185 ? 2.431 -21.903 1.151 1.00 94.25 185 ALA A CA 1
ATOM 1403 C C . ALA A 1 185 ? 2.614 -20.661 0.267 1.00 94.25 185 ALA A C 1
ATOM 1405 O O . ALA A 1 185 ? 1.693 -19.857 0.131 1.00 94.25 185 ALA A O 1
ATOM 1406 N N . PHE A 1 186 ? 3.795 -20.511 -0.336 1.00 95.75 186 PHE A N 1
ATOM 1407 C CA . PHE A 1 186 ? 4.116 -19.401 -1.236 1.00 95.75 186 PHE A CA 1
ATOM 1408 C C . PHE A 1 186 ? 3.601 -19.677 -2.651 1.00 95.75 186 PHE A C 1
ATOM 1410 O O . PHE A 1 186 ? 3.883 -20.729 -3.223 1.00 95.75 186 PHE A O 1
ATOM 1417 N N . TYR A 1 187 ? 2.897 -18.705 -3.221 1.00 97.12 187 TYR A N 1
ATOM 1418 C CA . TYR A 1 187 ? 2.378 -18.724 -4.582 1.00 97.12 187 TYR A CA 1
ATOM 1419 C C . TYR A 1 187 ? 2.996 -17.575 -5.361 1.00 97.12 187 TYR A C 1
ATOM 1421 O O . TYR A 1 187 ? 2.721 -16.400 -5.094 1.00 97.12 187 TYR A O 1
ATOM 1429 N N . ASP A 1 188 ? 3.849 -17.938 -6.312 1.00 96.88 188 ASP A N 1
ATOM 1430 C CA . ASP A 1 188 ? 4.467 -16.978 -7.207 1.00 96.88 188 ASP A CA 1
ATOM 1431 C C . ASP A 1 188 ? 3.471 -16.504 -8.272 1.00 96.88 188 ASP A C 1
ATOM 1433 O O . ASP A 1 188 ? 2.638 -17.266 -8.766 1.00 96.88 188 ASP A O 1
ATOM 1437 N N . ILE A 1 189 ? 3.556 -15.225 -8.617 1.00 95.88 189 ILE A N 1
ATOM 1438 C CA . ILE A 1 189 ? 2.686 -14.560 -9.587 1.00 95.88 189 ILE A CA 1
ATOM 1439 C C . ILE A 1 189 ? 3.588 -13.991 -10.666 1.00 95.88 189 ILE A C 1
ATOM 1441 O O . ILE A 1 189 ? 4.637 -13.444 -10.353 1.00 95.88 189 ILE A O 1
ATOM 1445 N N . ALA A 1 190 ? 3.182 -14.078 -11.934 1.00 94.69 190 ALA A N 1
ATOM 1446 C CA . ALA A 1 190 ? 3.994 -13.599 -13.049 1.00 94.69 190 ALA A CA 1
ATOM 1447 C C . ALA A 1 190 ? 4.525 -12.172 -12.807 1.00 94.69 190 ALA A C 1
ATOM 1449 O O . ALA A 1 190 ? 3.768 -11.254 -12.476 1.00 94.69 190 ALA A O 1
ATOM 1450 N N . ALA A 1 191 ? 5.841 -12.005 -12.959 1.00 93.50 191 ALA A N 1
ATOM 1451 C CA . ALA A 1 191 ? 6.519 -10.730 -12.772 1.00 93.50 191 ALA A CA 1
ATOM 1452 C C . ALA A 1 191 ? 6.129 -9.714 -13.857 1.00 93.50 191 ALA A C 1
ATOM 1454 O O . ALA A 1 191 ? 5.725 -10.076 -14.964 1.00 93.50 191 ALA A O 1
ATOM 1455 N N . GLY A 1 192 ? 6.324 -8.426 -13.568 1.00 93.88 192 GLY A N 1
ATOM 1456 C CA . GLY A 1 192 ? 6.155 -7.346 -14.540 1.00 93.88 192 GLY A CA 1
ATOM 1457 C C . GLY A 1 192 ? 5.062 -6.352 -14.165 1.00 93.88 192 GLY A C 1
ATOM 1458 O O . GLY A 1 192 ? 4.624 -6.285 -13.018 1.00 93.88 192 GLY A O 1
ATOM 1459 N N . ARG A 1 193 ? 4.599 -5.586 -15.164 1.00 93.88 193 ARG A N 1
ATOM 1460 C CA . ARG A 1 193 ? 3.658 -4.466 -14.982 1.00 93.88 193 ARG A CA 1
ATOM 1461 C C . ARG A 1 193 ? 2.419 -4.846 -14.168 1.00 93.88 193 ARG A C 1
ATOM 1463 O O . ARG A 1 193 ? 2.008 -4.094 -13.299 1.00 93.88 193 ARG A O 1
ATOM 1470 N N . ASN A 1 194 ? 1.829 -6.006 -14.432 1.00 95.44 194 ASN A N 1
ATOM 1471 C CA . ASN A 1 194 ? 0.549 -6.374 -13.826 1.00 95.44 194 ASN A CA 1
ATOM 1472 C C . ASN A 1 194 ? 0.688 -7.144 -12.505 1.00 95.44 194 ASN A C 1
ATOM 1474 O O . ASN A 1 194 ? -0.330 -7.442 -11.888 1.00 95.44 194 ASN A O 1
ATOM 1478 N N . ASN A 1 195 ? 1.912 -7.451 -12.058 1.00 97.62 195 ASN A N 1
ATOM 1479 C CA . ASN A 1 195 ? 2.155 -8.309 -10.897 1.00 97.62 195 ASN A CA 1
ATOM 1480 C C . ASN A 1 195 ? 1.431 -7.810 -9.634 1.00 97.62 195 ASN A C 1
ATOM 1482 O O . ASN A 1 195 ? 0.710 -8.580 -9.002 1.00 97.62 195 ASN A O 1
ATOM 1486 N N . LEU A 1 196 ? 1.538 -6.515 -9.313 1.00 97.75 196 LEU A N 1
ATOM 1487 C CA . LEU A 1 196 ? 0.847 -5.926 -8.162 1.00 97.75 196 LEU A CA 1
ATOM 1488 C C . LEU A 1 196 ? -0.676 -6.091 -8.266 1.00 97.75 196 LEU A C 1
ATOM 1490 O O . LEU A 1 196 ? -1.306 -6.578 -7.334 1.00 97.75 196 LEU A O 1
ATOM 1494 N N . PHE A 1 197 ? -1.270 -5.706 -9.398 1.00 96.25 197 PHE A N 1
ATOM 1495 C CA . PHE A 1 197 ? -2.725 -5.735 -9.569 1.00 96.25 197 PHE A CA 1
ATOM 1496 C C . PHE A 1 197 ? -3.278 -7.158 -9.513 1.00 96.25 197 PHE A C 1
ATOM 1498 O O . PHE A 1 197 ? -4.261 -7.399 -8.819 1.00 96.25 197 PHE A O 1
ATOM 1505 N N . ILE A 1 198 ? -2.615 -8.109 -10.176 1.00 96.75 198 ILE A N 1
ATOM 1506 C CA . ILE A 1 198 ? -2.994 -9.525 -10.126 1.00 96.75 198 ILE A CA 1
ATOM 1507 C C . ILE A 1 198 ? -2.884 -10.048 -8.690 1.00 96.75 198 ILE A C 1
ATOM 1509 O O . ILE A 1 198 ? -3.793 -10.726 -8.221 1.00 96.75 198 ILE A O 1
ATOM 1513 N N . THR A 1 199 ? -1.825 -9.680 -7.961 1.00 98.25 199 THR A N 1
ATOM 1514 C CA . THR A 1 199 ? -1.660 -10.063 -6.551 1.00 98.25 199 THR A CA 1
ATOM 1515 C C . THR A 1 199 ? -2.797 -9.539 -5.679 1.00 98.25 199 THR A C 1
ATOM 1517 O O . THR A 1 199 ? -3.339 -10.295 -4.878 1.00 98.25 199 THR A O 1
ATOM 1520 N N . LEU A 1 200 ? -3.199 -8.276 -5.850 1.00 97.38 200 LEU A N 1
ATOM 1521 C CA . LEU A 1 200 ? -4.313 -7.695 -5.096 1.00 97.38 200 LEU A CA 1
ATOM 1522 C C . LEU A 1 200 ? -5.651 -8.359 -5.443 1.00 97.38 200 LEU A C 1
ATOM 1524 O O . LEU A 1 200 ? -6.424 -8.662 -4.539 1.00 97.38 200 LEU A O 1
ATOM 1528 N N . VAL A 1 201 ? -5.913 -8.644 -6.722 1.00 96.12 201 VAL A N 1
ATOM 1529 C CA . VAL A 1 201 ? -7.130 -9.357 -7.145 1.00 96.12 201 VAL A CA 1
ATOM 1530 C C . VAL A 1 201 ? -7.178 -10.759 -6.541 1.00 96.12 201 VAL A C 1
ATOM 1532 O O . VAL A 1 201 ? -8.189 -11.138 -5.956 1.00 96.12 201 VAL A O 1
ATOM 1535 N N . LEU A 1 202 ? -6.080 -11.516 -6.621 1.00 96.69 202 LEU A N 1
ATOM 1536 C CA . LEU A 1 202 ? -6.001 -12.859 -6.045 1.00 96.69 202 LEU A CA 1
ATOM 1537 C C . LEU A 1 202 ? -6.101 -12.838 -4.512 1.00 96.69 202 LEU A C 1
ATOM 1539 O O . LEU A 1 202 ? -6.728 -13.721 -3.935 1.00 96.69 202 LEU A O 1
ATOM 1543 N N . PHE A 1 203 ? -5.544 -11.819 -3.851 1.00 97.25 203 PHE A N 1
ATOM 1544 C CA . PHE A 1 203 ? -5.718 -11.616 -2.412 1.00 97.25 203 PHE A CA 1
ATOM 1545 C C . PHE A 1 203 ? -7.199 -11.450 -2.053 1.00 97.25 203 PHE A C 1
ATOM 1547 O O . PHE A 1 203 ? -7.705 -12.155 -1.182 1.00 97.25 203 PHE A O 1
ATOM 1554 N N . VAL A 1 204 ? -7.910 -10.551 -2.743 1.00 95.56 204 VAL A N 1
ATOM 1555 C CA . VAL A 1 204 ? -9.341 -10.314 -2.501 1.00 95.56 204 VAL A CA 1
ATOM 1556 C C . VAL A 1 204 ? -10.162 -11.567 -2.827 1.00 95.56 204 VAL A C 1
ATOM 1558 O O . VAL A 1 204 ? -11.066 -11.910 -2.067 1.00 95.56 204 VAL A O 1
ATOM 1561 N N . LEU A 1 205 ? -9.815 -12.296 -3.893 1.00 95.38 205 LEU A N 1
ATOM 1562 C CA . LEU A 1 205 ? -10.458 -13.559 -4.262 1.00 95.38 205 LEU A CA 1
ATOM 1563 C C . LEU A 1 205 ? -10.315 -14.612 -3.164 1.00 95.38 205 LEU A C 1
ATOM 1565 O O . LEU A 1 205 ? -11.281 -15.301 -2.844 1.00 95.38 205 LEU A O 1
ATOM 1569 N N . GLU A 1 206 ? -9.138 -14.726 -2.557 1.00 95.44 206 GLU A N 1
ATOM 1570 C CA . GLU A 1 206 ? -8.923 -15.699 -1.491 1.00 95.44 206 GLU A CA 1
ATOM 1571 C C . GLU A 1 206 ? -9.692 -15.323 -0.216 1.00 95.44 206 GLU A C 1
ATOM 1573 O O . GLU A 1 206 ? -10.297 -16.189 0.413 1.00 95.44 206 GLU A O 1
ATOM 1578 N N . ILE A 1 207 ? -9.791 -14.029 0.116 1.00 94.94 207 ILE A N 1
ATOM 1579 C CA . ILE A 1 207 ? -10.671 -13.555 1.198 1.00 94.94 207 ILE A CA 1
ATOM 1580 C C . ILE A 1 207 ? -12.147 -13.829 0.886 1.00 94.94 207 ILE A C 1
ATOM 1582 O O . ILE A 1 207 ? -12.905 -14.219 1.778 1.00 94.94 207 ILE A O 1
ATOM 1586 N N . GLN A 1 208 ? -12.569 -13.672 -0.370 1.00 94.06 208 GLN A N 1
ATOM 1587 C CA . GLN A 1 208 ? -13.929 -14.007 -0.785 1.00 94.06 208 GLN A CA 1
ATOM 1588 C C . GLN A 1 208 ? -14.224 -15.498 -0.590 1.00 94.06 208 GLN A C 1
ATOM 1590 O O . GLN A 1 208 ? -15.275 -15.852 -0.056 1.00 94.06 208 GLN A O 1
ATOM 1595 N N . ARG A 1 209 ? -13.291 -16.370 -0.981 1.00 93.25 209 ARG A N 1
ATOM 1596 C CA . ARG A 1 209 ? -13.455 -17.828 -0.917 1.00 93.25 209 ARG A CA 1
ATOM 1597 C C . ARG A 1 209 ? -13.396 -18.380 0.505 1.00 93.25 209 ARG A C 1
ATOM 1599 O O . ARG A 1 209 ? -14.224 -19.210 0.860 1.00 93.25 209 ARG A O 1
ATOM 1606 N N . GLU A 1 210 ? -12.436 -17.932 1.308 1.00 94.25 210 GLU A N 1
ATOM 1607 C CA . GLU A 1 210 ? -12.161 -18.505 2.635 1.00 94.25 210 GLU A CA 1
ATOM 1608 C C . GLU A 1 210 ? -12.897 -17.778 3.767 1.00 94.25 210 GLU A C 1
ATOM 1610 O O . GLU A 1 210 ? -13.121 -18.348 4.833 1.00 94.25 210 GLU A O 1
ATOM 1615 N N . CYS A 1 211 ? -13.261 -16.509 3.571 1.00 93.00 211 CYS A N 1
ATOM 1616 C CA . CYS A 1 211 ? -13.850 -15.666 4.615 1.00 93.00 211 CYS A CA 1
ATOM 1617 C C . CYS A 1 211 ? -15.143 -14.969 4.170 1.00 93.00 211 CYS A C 1
ATOM 1619 O O . CYS A 1 211 ? -15.555 -13.998 4.802 1.00 93.00 211 CYS A O 1
ATOM 1621 N N . ALA A 1 212 ? -15.780 -15.436 3.089 1.00 92.62 212 ALA A N 1
ATOM 1622 C CA . ALA A 1 212 ? -17.023 -14.875 2.546 1.00 92.62 212 ALA A CA 1
ATOM 1623 C C . ALA A 1 212 ? -16.958 -13.351 2.298 1.00 92.62 212 ALA A C 1
ATOM 1625 O O . ALA A 1 212 ? -17.953 -12.645 2.458 1.00 92.62 212 ALA A O 1
ATOM 1626 N N . GLY A 1 213 ? -15.768 -12.839 1.965 1.00 91.06 213 GLY A N 1
ATOM 1627 C CA . GLY A 1 213 ? -15.539 -11.419 1.684 1.00 91.06 213 GLY A CA 1
ATOM 1628 C C . GLY A 1 213 ? -15.244 -10.567 2.918 1.00 91.06 213 GLY A C 1
ATOM 1629 O O . GLY A 1 213 ? -15.113 -9.347 2.803 1.00 91.06 213 GLY A O 1
ATOM 1630 N N . TYR A 1 214 ? -15.112 -11.180 4.096 1.00 92.69 214 TYR A N 1
ATOM 1631 C CA . TYR A 1 214 ? -14.816 -10.483 5.342 1.00 92.69 214 TYR A CA 1
ATOM 1632 C C . TYR A 1 214 ? -13.334 -10.557 5.700 1.00 92.69 214 TYR A C 1
ATOM 1634 O O . TYR A 1 214 ? -12.753 -11.627 5.865 1.00 92.69 214 TYR A O 1
ATOM 1642 N N . LEU A 1 215 ? -12.734 -9.391 5.916 1.00 90.88 215 LEU A N 1
ATOM 1643 C CA . LEU A 1 215 ? -11.408 -9.249 6.496 1.00 90.88 215 LEU A CA 1
ATOM 1644 C C . LEU A 1 215 ? -11.552 -8.819 7.961 1.00 90.88 215 LEU A C 1
ATOM 1646 O O . LEU A 1 215 ? -11.639 -7.635 8.288 1.00 90.88 215 LEU A O 1
ATOM 1650 N N . GLY A 1 216 ? -11.638 -9.797 8.865 1.00 87.38 216 GLY A N 1
ATOM 1651 C CA . GLY A 1 216 ? -12.040 -9.537 10.249 1.00 87.38 216 GLY A CA 1
ATOM 1652 C C . GLY A 1 216 ? -13.494 -9.058 10.308 1.00 87.38 216 GLY A C 1
ATOM 1653 O O . GLY A 1 216 ? -14.391 -9.786 9.906 1.00 87.38 216 GLY A O 1
ATOM 1654 N N . LEU A 1 217 ? -13.726 -7.838 10.799 1.00 88.88 217 LEU A N 1
ATOM 1655 C CA . LEU A 1 217 ? -15.064 -7.225 10.843 1.00 88.88 217 LEU A CA 1
ATOM 1656 C C . LEU A 1 217 ? -15.376 -6.363 9.606 1.00 88.88 217 LEU A C 1
ATOM 1658 O O . LEU A 1 217 ? -16.479 -5.833 9.487 1.00 88.88 217 LEU A O 1
ATOM 1662 N N . THR A 1 218 ? -14.418 -6.196 8.693 1.00 92.50 218 THR A N 1
ATOM 1663 C CA . THR A 1 218 ? -14.567 -5.346 7.508 1.00 92.50 218 THR A CA 1
ATOM 1664 C C . THR A 1 218 ? -15.059 -6.170 6.324 1.00 92.50 218 THR A C 1
ATOM 1666 O O . THR A 1 218 ? -14.386 -7.105 5.903 1.00 92.50 218 THR A O 1
ATOM 1669 N N . ASN A 1 219 ? -16.212 -5.809 5.760 1.00 92.81 219 ASN A N 1
ATOM 1670 C CA . ASN A 1 219 ? -16.730 -6.413 4.531 1.00 92.81 219 ASN A CA 1
ATOM 1671 C C . ASN A 1 219 ? -16.100 -5.739 3.299 1.00 92.81 219 ASN A C 1
ATOM 1673 O O . ASN A 1 219 ? -16.318 -4.545 3.079 1.00 92.81 219 ASN A O 1
ATOM 1677 N N . LEU A 1 220 ? -15.363 -6.500 2.485 1.00 92.00 220 LEU A N 1
ATOM 1678 C CA . LEU A 1 220 ? -14.696 -5.994 1.280 1.00 92.00 220 LEU A CA 1
ATOM 1679 C C . LEU A 1 220 ? -15.664 -5.647 0.138 1.00 92.00 220 LEU A C 1
ATOM 1681 O O . LEU A 1 220 ? -15.309 -4.850 -0.725 1.00 92.00 220 LEU A O 1
ATOM 1685 N N . GLY A 1 221 ? -16.880 -6.198 0.132 1.00 89.50 221 GLY A N 1
ATOM 1686 C CA . GLY A 1 221 ? -17.961 -5.824 -0.793 1.00 89.50 221 GLY A CA 1
ATOM 1687 C C . GLY A 1 221 ? -18.893 -4.746 -0.249 1.00 89.50 221 GLY A C 1
ATOM 1688 O O . GLY A 1 221 ? -19.867 -4.374 -0.897 1.00 89.50 221 GLY A O 1
ATOM 1689 N N . GLY A 1 222 ? -18.642 -4.249 0.965 1.00 87.56 222 GLY A N 1
ATOM 1690 C CA . GLY A 1 222 ? -19.399 -3.129 1.507 1.00 87.56 222 GLY A CA 1
ATOM 1691 C C . GLY A 1 222 ? -19.131 -1.850 0.712 1.00 87.56 222 GLY A C 1
ATOM 1692 O O . GLY A 1 222 ? -18.019 -1.638 0.237 1.00 87.56 2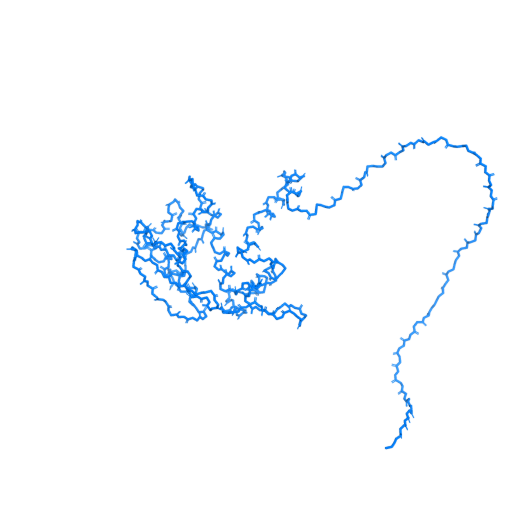22 GLY A O 1
ATOM 1693 N N . LYS A 1 223 ? -20.119 -0.945 0.649 1.00 83.50 223 LYS A N 1
ATOM 1694 C CA . LYS A 1 223 ? -20.051 0.327 -0.108 1.00 83.50 223 LYS A CA 1
ATOM 1695 C C . LYS A 1 223 ? -18.827 1.205 0.191 1.00 83.50 223 LYS A C 1
ATOM 1697 O O . LYS A 1 223 ? -18.498 2.074 -0.603 1.00 83.50 223 LYS A O 1
ATOM 1702 N N . GLN A 1 224 ? -18.208 1.036 1.357 1.00 78.81 224 GLN A N 1
ATOM 1703 C CA . GLN A 1 224 ? -17.035 1.806 1.771 1.00 78.81 224 GLN A CA 1
ATOM 1704 C C . GLN A 1 224 ? -15.736 1.323 1.106 1.00 78.81 224 GLN A C 1
ATOM 1706 O O . GLN A 1 224 ? -14.807 2.111 0.961 1.00 78.81 224 GLN A O 1
ATOM 1711 N N . VAL A 1 225 ? -15.667 0.042 0.733 1.00 86.69 225 VAL A N 1
ATOM 1712 C CA . VAL A 1 225 ? -14.462 -0.613 0.202 1.00 86.69 225 VAL A CA 1
ATOM 1713 C C . VAL A 1 225 ? -14.660 -1.010 -1.260 1.00 86.69 225 VAL A C 1
ATOM 1715 O O . VAL A 1 225 ? -13.807 -0.705 -2.084 1.00 86.69 225 VAL A O 1
ATOM 1718 N N . ASP A 1 226 ? -15.785 -1.663 -1.564 1.00 88.88 226 ASP A N 1
ATOM 1719 C CA . ASP A 1 226 ? -16.223 -2.080 -2.905 1.00 88.88 226 ASP A CA 1
ATOM 1720 C C . ASP A 1 226 ? -15.162 -2.829 -3.741 1.00 88.88 226 ASP A C 1
ATOM 1722 O O . ASP A 1 226 ? -15.134 -2.761 -4.969 1.00 88.88 226 ASP A O 1
ATOM 1726 N N . LEU A 1 227 ? -14.272 -3.575 -3.079 1.00 89.12 227 LEU A N 1
ATOM 1727 C CA . LEU A 1 227 ? -13.203 -4.325 -3.744 1.00 89.12 227 LEU A CA 1
ATOM 1728 C C . LEU A 1 227 ? -13.714 -5.606 -4.416 1.00 89.12 227 LEU A C 1
ATOM 1730 O O . LEU A 1 227 ? -13.114 -6.053 -5.391 1.00 89.12 227 LEU A O 1
ATOM 1734 N N . LEU A 1 228 ? -14.817 -6.193 -3.931 1.00 87.81 228 LEU A N 1
ATOM 1735 C CA . LEU A 1 228 ? -15.400 -7.400 -4.540 1.00 87.81 228 LEU A CA 1
ATOM 1736 C C . LEU A 1 228 ? -15.977 -7.145 -5.941 1.00 87.81 228 LEU A C 1
ATOM 1738 O O . LEU A 1 228 ? -15.957 -8.047 -6.775 1.00 87.81 228 LEU A O 1
ATOM 1742 N N . SER A 1 229 ? -16.367 -5.903 -6.255 1.00 86.69 229 SER A N 1
ATOM 1743 C CA . SER A 1 229 ? -16.868 -5.516 -7.586 1.00 86.69 229 SER A CA 1
ATOM 1744 C C . SER A 1 229 ? -15.862 -5.735 -8.724 1.00 86.69 229 SER A C 1
ATOM 1746 O O . SER A 1 229 ? -16.233 -5.733 -9.899 1.00 86.69 229 SER A O 1
ATOM 1748 N N . VAL A 1 230 ? -14.576 -5.893 -8.393 1.00 84.06 230 VAL A N 1
ATOM 1749 C CA . VAL A 1 230 ? -13.503 -6.181 -9.353 1.00 84.06 230 VAL A CA 1
ATOM 1750 C C . VAL A 1 230 ? -13.490 -7.658 -9.759 1.00 84.06 230 VAL A C 1
ATOM 1752 O O . VAL A 1 230 ? -12.997 -7.976 -10.836 1.00 84.06 230 VAL A O 1
ATOM 1755 N N . ILE A 1 231 ? -14.026 -8.547 -8.917 1.00 85.19 231 ILE A N 1
ATOM 1756 C CA . ILE A 1 231 ? -14.064 -10.000 -9.143 1.00 85.19 231 ILE A CA 1
ATOM 1757 C C . ILE A 1 231 ? -15.363 -10.419 -9.832 1.00 85.19 231 ILE A C 1
ATOM 1759 O O . ILE A 1 231 ? -15.346 -11.330 -10.651 1.00 85.19 231 ILE A O 1
ATOM 1763 N N . ASP A 1 232 ? -16.473 -9.746 -9.531 1.00 75.38 232 ASP A N 1
ATOM 1764 C CA . ASP A 1 232 ? -17.807 -10.093 -10.043 1.00 75.38 232 ASP A CA 1
ATOM 1765 C C . ASP A 1 232 ? -18.044 -9.697 -11.521 1.00 75.38 232 ASP A C 1
ATOM 1767 O O . ASP A 1 232 ? -19.180 -9.737 -12.000 1.00 75.38 232 ASP A O 1
ATOM 1771 N N . LYS A 1 233 ? -16.996 -9.287 -12.245 1.00 56.72 233 LYS A N 1
ATOM 1772 C CA . LYS A 1 233 ? -17.040 -8.888 -13.663 1.00 56.72 233 LYS A CA 1
ATOM 1773 C C . LYS A 1 233 ? -16.481 -9.976 -14.565 1.00 56.72 233 LYS A C 1
ATOM 1775 O O . LYS A 1 233 ? -17.106 -10.199 -15.625 1.00 56.72 233 LYS A O 1
#

Secondary structure (DSSP, 8-state):
--------------------------------------PPP-PPPP-SHHHHHHHSTT-HHHHHHHHHHHHH--TT---HHHHHHHHHHHTTSTT-TT--SSS-PPPSSSS----TTTS--HHHHHHHHHHHHHHHHSPP-TT-SSTTHHHHEE-TTSPP-TTSSEEEEEEETTTTEEEEEETTEEE----STTHHHHHHHHHHHHHHHHHTTEETTEETTSTTT--GGGT--

Sequence (233 aa):
AALEQAKSGQQGVFGSFGNTGFGGGFGTSMGGTNVLSHAPAAQAVPQTLAELATRYAGLPQTKERMALEKYLQIPGYSCRKYIVQRVNTLAQSGALPAYVFDSGGCTTGAEQAWNATEHPSDAQLLFHLFCTFMDQTMPPVQNLRHPFTDRFVLQADNKPNTNLPVQIIQVARKRPHFCLVVKGAFYDIAAGRNNLFITLVLFVLEIQRECAGYLGLTNLGGKQVDLLSVIDK

InterPro domains:
  IPR019176 Cytochrome B561-related [PF09786] (80-232)
  IPR019176 Cytochrome B561-related [PTHR21780] (51-232)